Protein AF-A0A8J2ZIF7-F1 (afdb_monomer)

Nearest PDB structures (foldseek):
  3qku-assembly1_A  TM=3.541E-01  e=4.277E+00  Pyrococcus furiosus

Mean predicted aligned error: 16.97 Å

Radius of gyration: 56.81 Å; Cα contacts (8 Å, |Δi|>4): 87; chains: 1; bounding box: 118×36×165 Å

pLDDT: mean 80.17, std 16.25, range [35.47, 97.12]

Solvent-accessible surface area (backbone atoms only — not comparable to full-atom values): 11667 Å² total; per-residue (Å²): 126,70,70,64,55,56,57,50,55,55,50,51,52,50,52,51,55,50,50,59,62,68,67,51,81,71,75,77,68,66,70,52,53,59,53,51,51,53,51,50,53,52,48,52,53,49,53,50,51,54,47,53,54,49,52,51,51,51,51,52,52,52,51,51,52,49,53,50,53,50,50,56,49,52,53,51,52,49,54,49,52,51,53,52,49,53,49,52,52,52,50,51,51,22,51,52,14,38,52,51,51,51,52,35,41,75,68,40,34,35,44,82,46,48,93,44,99,90,44,75,65,41,75,25,30,19,52,88,77,43,79,76,38,75,53,56,65,72,57,45,64,54,24,56,73,19,39,73,60,48,53,51,52,51,51,51,50,51,52,52,49,48,67,68,44,49,64,56,52,50,51,51,50,50,53,51,50,52,54,50,51,54,32,52,76,70,75,45,82,88,85,74,55,73,67,55,53,54,52,51,52,60,57,68,74,52,74,88,126

Foldseek 3Di:
DVVVVVVVVVVVVVVVVVVVVVPPPDPPPPVVVVVVVVVVVVVVVVVVVVVVVVVVVVVVVVVVVVVVVVVVVVVVVVVVVVVVVVVVVLVVLQVQLLVLLVVCVVQVQWDFAAPDPPGHTAIFGQHPNRDTDHDDPVNCVSNVSHRVVNNVVVVVVVVVVCVVCVVVLVVLQVVLVVVQVVCVVVVHDDDDDSVRVVVVVVVVVDDDD

Organism: NCBI:txid1775170

Structure (mmCIF, N/CA/C/O backbone):
data_AF-A0A8J2ZIF7-F1
#
_entry.id   AF-A0A8J2ZIF7-F1
#
loop_
_atom_site.group_PDB
_atom_site.id
_atom_site.type_symbol
_atom_site.label_atom_id
_atom_site.label_alt_id
_atom_site.label_comp_id
_atom_site.label_asym_id
_atom_site.label_entity_id
_atom_site.label_seq_id
_atom_site.pdbx_PDB_ins_code
_atom_site.Cartn_x
_atom_site.Cartn_y
_atom_site.Cartn_z
_atom_site.occupancy
_atom_site.B_iso_or_equiv
_atom_site.auth_seq_id
_atom_site.auth_comp_id
_atom_site.auth_asym_id
_atom_site.auth_atom_id
_atom_site.pdbx_PDB_model_num
ATOM 1 N N . MET A 1 1 ? -72.604 3.798 116.114 1.00 51.78 1 MET A N 1
ATOM 2 C CA . MET A 1 1 ? -71.147 3.511 116.145 1.00 51.78 1 MET A CA 1
ATOM 3 C C . MET A 1 1 ? -70.778 2.104 115.658 1.00 51.78 1 MET A C 1
ATOM 5 O O . MET A 1 1 ? -69.654 1.933 115.212 1.00 51.78 1 MET A O 1
ATOM 9 N N . VAL A 1 2 ? -71.689 1.119 115.682 1.00 55.06 2 VAL A N 1
ATOM 10 C CA . VAL A 1 2 ? -71.404 -0.280 115.289 1.00 55.06 2 VAL A CA 1
ATOM 11 C C . VAL A 1 2 ? -71.374 -0.499 113.760 1.00 55.06 2 VAL A C 1
ATOM 13 O O . VAL A 1 2 ? -70.569 -1.281 113.264 1.00 55.06 2 VAL A O 1
ATOM 16 N N . GLU A 1 3 ? -72.157 0.249 112.975 1.00 52.41 3 GLU A N 1
ATOM 17 C CA . GLU A 1 3 ? -72.228 0.062 111.510 1.00 52.41 3 GLU A CA 1
ATOM 18 C C . GLU A 1 3 ? -70.976 0.535 110.744 1.00 52.41 3 GLU A C 1
ATOM 20 O O . GLU A 1 3 ? -70.627 -0.039 109.711 1.00 52.41 3 GLU A O 1
ATOM 25 N N . MET A 1 4 ? -70.236 1.525 111.264 1.00 53.53 4 MET A N 1
ATOM 26 C CA . MET A 1 4 ? -68.997 1.990 110.619 1.00 53.53 4 MET A CA 1
ATOM 27 C C . MET A 1 4 ? -67.849 0.977 110.727 1.00 53.53 4 MET A C 1
ATOM 29 O O . MET A 1 4 ? -67.003 0.927 109.834 1.00 53.53 4 MET A O 1
ATOM 33 N N . GLN A 1 5 ? -67.819 0.141 111.772 1.00 53.62 5 GLN A N 1
ATOM 34 C CA . GLN A 1 5 ? -66.792 -0.897 111.920 1.00 53.62 5 GLN A CA 1
ATOM 35 C C . GLN A 1 5 ? -67.017 -2.064 110.946 1.00 53.62 5 GLN A C 1
ATOM 37 O O . GLN A 1 5 ? -66.055 -2.553 110.355 1.00 53.62 5 GLN A O 1
ATOM 42 N N . GLY A 1 6 ? -68.273 -2.445 110.684 1.00 59.69 6 GLY A N 1
ATOM 43 C CA . GLY A 1 6 ? -68.601 -3.489 109.704 1.00 59.69 6 GLY A CA 1
ATOM 44 C C . GLY A 1 6 ? -68.187 -3.121 108.274 1.00 59.69 6 GLY A C 1
ATOM 45 O O . GLY A 1 6 ? -67.582 -3.929 107.567 1.00 59.69 6 GLY A O 1
ATOM 46 N N . ALA A 1 7 ? -68.421 -1.869 107.866 1.00 59.28 7 ALA A N 1
ATOM 47 C CA . ALA A 1 7 ? -68.039 -1.379 106.540 1.00 59.28 7 ALA A CA 1
ATOM 48 C C . ALA A 1 7 ? -66.511 -1.296 106.342 1.00 59.28 7 ALA A C 1
ATOM 50 O O . ALA A 1 7 ? -66.014 -1.517 105.233 1.00 59.28 7 ALA A O 1
ATOM 51 N N . LEU A 1 8 ? -65.754 -1.009 107.408 1.00 58.44 8 LEU A N 1
ATOM 52 C CA . LEU A 1 8 ? -64.292 -0.938 107.360 1.00 58.44 8 LEU A CA 1
ATOM 53 C C . LEU A 1 8 ? -63.658 -2.331 107.205 1.00 58.44 8 LEU A C 1
ATOM 55 O O . LEU A 1 8 ? -62.772 -2.511 106.370 1.00 58.44 8 LEU A O 1
ATOM 59 N N . VAL A 1 9 ? -64.166 -3.328 107.937 1.00 64.62 9 VAL A N 1
ATOM 60 C CA . VAL A 1 9 ? -63.694 -4.726 107.872 1.00 64.62 9 VAL A CA 1
ATOM 61 C C . VAL A 1 9 ? -63.991 -5.350 106.505 1.00 64.62 9 VAL A C 1
ATOM 63 O O . VAL A 1 9 ? -63.160 -6.065 105.936 1.00 64.62 9 VAL A O 1
ATOM 66 N N . GLN A 1 10 ? -65.143 -5.024 105.916 1.00 65.12 10 GLN A N 1
ATOM 67 C CA . GLN A 1 10 ? -65.515 -5.511 104.588 1.00 65.12 10 GLN A CA 1
ATOM 68 C C . GLN A 1 10 ? -64.671 -4.867 103.475 1.00 65.12 10 GLN A C 1
ATOM 70 O O . GLN A 1 10 ? -64.306 -5.538 102.506 1.00 65.12 10 GLN A O 1
ATOM 75 N N . LYS A 1 11 ? -64.305 -3.584 103.622 1.00 62.78 11 LYS A N 1
ATOM 76 C CA . LYS A 1 11 ? -63.357 -2.916 102.716 1.00 62.78 11 LYS A CA 1
ATOM 77 C C . LYS A 1 11 ? -61.946 -3.489 102.849 1.00 62.78 11 LYS A C 1
ATOM 79 O O . LYS A 1 11 ? -61.342 -3.790 101.825 1.00 62.78 11 LYS A O 1
ATOM 84 N N . GLN A 1 12 ? -61.451 -3.720 104.066 1.00 64.94 12 GLN A N 1
ATOM 85 C CA . GLN A 1 12 ? -60.137 -4.343 104.281 1.00 64.94 12 GLN A CA 1
ATOM 86 C C . GLN A 1 12 ? -60.067 -5.765 103.707 1.00 64.94 12 GLN A C 1
ATOM 88 O O . GLN A 1 12 ? -59.079 -6.119 103.071 1.00 64.94 12 GLN A O 1
ATOM 93 N N . SER A 1 13 ? -61.143 -6.546 103.829 1.00 64.88 13 SER A N 1
ATOM 94 C CA . SER A 1 13 ? -61.209 -7.899 103.258 1.00 64.88 13 SER A CA 1
ATOM 95 C C . SER A 1 13 ? -61.199 -7.895 101.725 1.00 64.88 13 SER A C 1
ATOM 97 O O . SER A 1 13 ? -60.555 -8.741 101.108 1.00 64.88 13 SER A O 1
ATOM 99 N N . LYS A 1 14 ? -61.854 -6.914 101.085 1.00 65.88 14 LYS A N 1
ATOM 100 C CA . LYS A 1 14 ? -61.804 -6.743 99.622 1.00 65.88 14 LYS A CA 1
ATOM 101 C C . LYS A 1 14 ? -60.428 -6.294 99.137 1.00 65.88 14 LYS A C 1
ATOM 103 O O . LYS A 1 14 ? -59.968 -6.788 98.113 1.00 65.88 14 LYS A O 1
ATOM 108 N N . VAL A 1 15 ? -59.766 -5.411 99.883 1.00 62.28 15 VAL A N 1
ATOM 109 C CA . VAL A 1 15 ? -58.403 -4.957 99.571 1.00 62.28 15 VAL A CA 1
ATOM 110 C C . VAL A 1 15 ? -57.407 -6.113 99.695 1.00 62.28 15 VAL A C 1
ATOM 112 O O . VAL A 1 15 ? -56.600 -6.305 98.795 1.00 62.28 15 VAL A O 1
ATOM 115 N N . LEU A 1 16 ? -57.513 -6.950 100.731 1.00 63.19 16 LEU A N 1
ATOM 116 C CA . LEU A 1 16 ? -56.657 -8.134 100.889 1.00 63.19 16 LEU A CA 1
ATOM 117 C C . LEU A 1 16 ? -56.919 -9.204 99.815 1.00 63.19 16 LEU A C 1
ATOM 119 O O . LEU A 1 16 ? -55.974 -9.805 99.308 1.00 63.19 16 LEU A O 1
ATOM 123 N N . ALA A 1 17 ? -58.177 -9.407 99.412 1.00 61.44 17 ALA A N 1
ATOM 124 C CA . ALA A 1 17 ? -58.520 -10.329 98.327 1.00 61.44 17 ALA A CA 1
ATOM 125 C C . ALA A 1 17 ? -58.021 -9.839 96.953 1.00 61.44 17 ALA A C 1
ATOM 127 O O . ALA A 1 17 ? -57.575 -10.648 96.140 1.00 61.44 17 ALA A O 1
ATOM 128 N N . GLN A 1 18 ? -58.051 -8.525 96.706 1.00 56.69 18 GLN A N 1
ATOM 129 C CA . GLN A 1 18 ? -57.478 -7.921 95.500 1.00 56.69 18 GLN A CA 1
ATOM 130 C C . GLN A 1 18 ? -55.944 -7.961 95.519 1.00 56.69 18 GLN A C 1
ATOM 132 O O . GLN A 1 18 ? -55.336 -8.267 94.496 1.00 56.69 18 GLN A O 1
ATOM 137 N N . GLN A 1 19 ? -55.315 -7.757 96.679 1.00 51.66 19 GLN A N 1
ATOM 138 C CA . GLN A 1 19 ? -53.862 -7.842 96.836 1.00 51.66 19 GLN A CA 1
ATOM 139 C C . GLN A 1 19 ? -53.341 -9.270 96.593 1.00 51.66 19 GLN A C 1
ATOM 141 O O . GLN A 1 19 ? -52.383 -9.460 95.850 1.00 51.66 19 GLN A O 1
ATOM 146 N N . ALA A 1 20 ? -54.044 -10.294 97.090 1.00 58.75 20 ALA A N 1
ATOM 147 C CA . ALA A 1 20 ? -53.714 -11.699 96.828 1.00 58.75 20 ALA A CA 1
ATOM 148 C C . ALA A 1 20 ? -53.905 -12.121 95.352 1.00 58.75 20 ALA A C 1
ATOM 150 O O . ALA A 1 20 ? -53.340 -13.121 94.906 1.00 58.75 20 ALA A O 1
ATOM 151 N N . GLN A 1 21 ? -54.696 -11.371 94.577 1.00 57.16 21 GLN A N 1
ATOM 152 C CA . GLN A 1 21 ? -54.856 -11.569 93.133 1.00 57.16 21 GLN A CA 1
ATOM 153 C C . GLN A 1 21 ? -53.715 -10.932 92.325 1.00 57.16 21 GLN A C 1
ATOM 155 O O . GLN A 1 21 ? -53.360 -11.460 91.271 1.00 57.16 21 GLN A O 1
ATOM 160 N N . ILE A 1 22 ? -53.136 -9.841 92.836 1.00 53.94 22 ILE A N 1
ATOM 161 C CA . ILE A 1 22 ? -51.981 -9.141 92.255 1.00 53.94 22 ILE A CA 1
ATOM 162 C C . ILE A 1 22 ? -50.681 -9.907 92.548 1.00 53.94 22 ILE A C 1
ATOM 164 O O . ILE A 1 22 ? -49.840 -10.034 91.661 1.00 53.94 22 ILE A O 1
ATOM 168 N N . ASP A 1 23 ? -50.561 -10.511 93.733 1.00 47.06 23 ASP A N 1
ATOM 169 C CA . ASP A 1 23 ? -49.391 -11.304 94.143 1.00 47.06 23 ASP A CA 1
ATOM 170 C C . ASP A 1 23 ? -49.408 -12.757 93.632 1.00 47.06 23 ASP A C 1
ATOM 172 O O . ASP A 1 23 ? -48.576 -13.581 94.028 1.00 47.06 23 ASP A O 1
ATOM 176 N N . ARG A 1 24 ? -50.314 -13.105 92.703 1.00 50.28 24 ARG A N 1
ATOM 177 C CA . ARG A 1 24 ? -50.192 -14.376 91.979 1.00 50.28 24 ARG A CA 1
ATOM 178 C C . ARG A 1 24 ? -48.859 -14.375 91.226 1.00 50.28 24 ARG A C 1
ATOM 180 O O . ARG A 1 24 ? -48.635 -13.486 90.403 1.00 50.28 24 ARG A O 1
ATOM 187 N N . PRO A 1 25 ? -47.986 -15.376 91.435 1.00 46.69 25 PRO A N 1
ATOM 188 C CA . PRO A 1 25 ? -46.710 -15.428 90.749 1.00 46.69 25 PRO A CA 1
ATOM 189 C C . PRO A 1 25 ? -46.974 -15.617 89.255 1.00 46.69 25 PRO A C 1
ATOM 191 O O . PRO A 1 25 ? -47.302 -16.707 88.785 1.00 46.69 25 PRO A O 1
ATOM 194 N N . VAL A 1 26 ? -46.841 -14.534 88.490 1.00 52.28 26 VAL A N 1
ATOM 195 C CA . VAL A 1 26 ? -46.697 -14.604 87.039 1.00 52.28 26 VAL A CA 1
ATOM 196 C C . VAL A 1 26 ? -45.497 -15.511 86.793 1.00 52.28 26 VAL A C 1
ATOM 198 O O . VAL A 1 26 ? -44.389 -15.194 87.230 1.00 52.28 26 VAL A O 1
ATOM 201 N N . LYS A 1 27 ? -45.713 -16.654 86.130 1.00 52.75 27 LYS A N 1
ATOM 202 C CA . LYS A 1 27 ? -44.657 -17.570 85.679 1.00 52.75 27 LYS A CA 1
ATOM 203 C C . LYS A 1 27 ? -43.694 -16.813 84.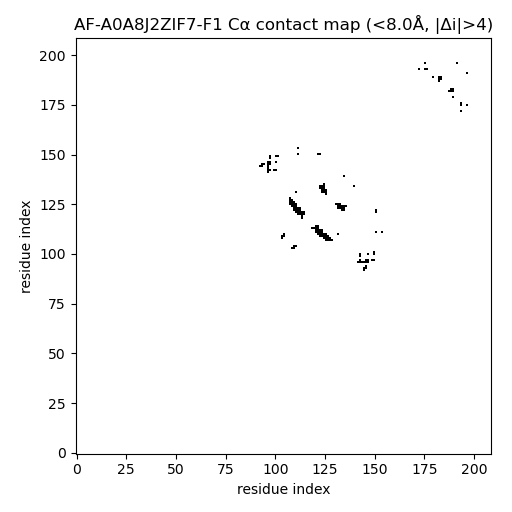748 1.00 52.75 27 LYS A C 1
ATOM 205 O O . LYS A 1 27 ? -43.814 -16.867 83.529 1.00 52.75 27 LYS A O 1
ATOM 210 N N . LYS A 1 28 ? -42.729 -16.090 85.321 1.00 48.56 28 LYS A N 1
ATOM 211 C CA . LYS A 1 28 ? -41.730 -15.263 84.620 1.00 48.56 28 LYS A CA 1
ATOM 212 C C . LYS A 1 28 ? -40.661 -16.082 83.870 1.00 48.56 28 LYS A C 1
ATOM 214 O O . LYS A 1 28 ? -39.776 -15.492 83.262 1.00 48.56 28 LYS A O 1
ATOM 219 N N . GLY A 1 29 ? -40.741 -17.417 83.878 1.00 49.91 29 GLY A N 1
ATOM 220 C CA . GLY A 1 29 ? -39.728 -18.304 83.288 1.00 49.91 29 GLY A CA 1
ATOM 221 C C . GLY A 1 29 ? -39.974 -18.747 81.838 1.00 49.91 29 GLY A C 1
ATOM 222 O O . GLY A 1 29 ? -39.022 -18.846 81.075 1.00 49.91 29 GLY A O 1
ATOM 223 N N . GLU A 1 30 ? -41.222 -18.992 81.419 1.00 47.91 30 GLU A N 1
ATOM 224 C CA . GLU A 1 30 ? -41.501 -19.651 80.121 1.00 47.91 30 GLU A CA 1
ATOM 225 C C . GLU A 1 30 ? -41.797 -18.683 78.964 1.00 47.91 30 GLU A C 1
ATOM 227 O O . GLU A 1 30 ? -41.565 -19.008 77.801 1.00 47.91 30 GLU A O 1
ATOM 232 N N . VAL A 1 31 ? -42.286 -17.476 79.262 1.00 51.38 31 VAL A N 1
ATOM 233 C CA . VAL A 1 31 ? -42.632 -16.475 78.231 1.00 51.38 31 VAL A CA 1
ATOM 234 C C . VAL A 1 31 ? -41.383 -15.761 77.698 1.00 51.38 31 VAL A C 1
ATOM 236 O O . VAL A 1 31 ? -41.357 -15.308 76.557 1.00 51.38 31 VAL A O 1
ATOM 239 N N . ASN A 1 32 ? -40.310 -15.713 78.490 1.00 58.81 32 ASN A N 1
ATOM 240 C CA . ASN A 1 32 ? -39.081 -15.011 78.128 1.00 58.81 32 ASN A CA 1
ATOM 241 C C . ASN A 1 32 ? -38.153 -15.867 77.244 1.00 58.81 32 ASN A C 1
ATOM 243 O O . ASN A 1 32 ? -37.525 -15.360 76.322 1.00 58.81 32 ASN A O 1
ATOM 247 N N . THR A 1 33 ? -38.112 -17.186 77.450 1.00 66.38 33 THR A N 1
ATOM 248 C CA . THR A 1 33 ? -37.235 -18.091 76.688 1.00 66.38 33 THR A CA 1
ATOM 249 C C . THR A 1 33 ? -37.674 -18.256 75.234 1.00 66.38 33 THR A C 1
ATOM 251 O O . THR A 1 33 ? -36.838 -18.148 74.344 1.00 66.38 33 THR A O 1
ATOM 254 N N . LYS A 1 34 ? -38.974 -18.424 74.951 1.00 73.62 34 LYS A N 1
ATOM 255 C CA . LYS A 1 34 ? -39.479 -18.511 73.563 1.00 73.62 34 LYS A CA 1
ATOM 256 C C . LYS A 1 34 ? -39.266 -17.218 72.768 1.00 73.62 34 LYS A C 1
ATOM 258 O O . LYS A 1 34 ? -38.903 -17.277 71.597 1.00 73.62 34 LYS A O 1
ATOM 263 N N . ALA A 1 35 ? -39.452 -16.059 73.402 1.00 73.94 35 ALA A N 1
ATOM 264 C CA . ALA A 1 35 ? -39.194 -14.764 72.777 1.00 73.94 35 ALA A CA 1
ATOM 265 C C . ALA A 1 35 ? -37.694 -14.550 72.502 1.00 73.94 35 ALA A C 1
ATOM 267 O O . ALA A 1 35 ? -37.328 -14.109 71.415 1.00 73.94 35 ALA A O 1
ATOM 268 N N . LEU A 1 36 ? -36.820 -14.925 73.443 1.00 77.44 36 LEU A N 1
ATOM 269 C CA . LEU A 1 36 ? -35.366 -14.867 73.261 1.00 77.44 36 LEU A CA 1
ATOM 270 C C . LEU A 1 36 ? -34.876 -15.806 72.149 1.00 77.44 36 LEU A C 1
ATOM 272 O O . LEU A 1 36 ? -34.017 -15.408 71.365 1.00 77.44 36 LEU A O 1
ATOM 276 N N . VAL A 1 37 ? -35.450 -17.009 72.034 1.00 81.50 37 VAL A N 1
ATOM 277 C CA . VAL A 1 37 ? -35.153 -17.950 70.938 1.00 81.50 37 VAL A CA 1
ATOM 278 C C . VAL A 1 37 ? -35.573 -17.365 69.587 1.00 81.50 37 VAL A C 1
ATOM 280 O O . VAL A 1 37 ? -34.753 -17.314 68.675 1.00 81.50 37 VAL A O 1
ATOM 283 N N . ALA A 1 38 ? -36.785 -16.814 69.470 1.00 80.69 38 ALA A N 1
ATOM 284 C CA . ALA A 1 38 ? -37.240 -16.177 68.232 1.00 80.69 38 ALA A CA 1
ATOM 285 C C . ALA A 1 38 ? -36.382 -14.958 67.832 1.00 80.69 38 ALA A C 1
ATOM 287 O O . ALA A 1 38 ? -36.099 -14.745 66.651 1.00 80.69 38 ALA A O 1
ATOM 288 N N . ILE A 1 39 ? -35.928 -14.157 68.804 1.00 83.50 39 ILE A N 1
ATOM 289 C CA . ILE A 1 39 ? -35.006 -13.036 68.562 1.00 83.50 39 ILE A CA 1
ATOM 290 C C . ILE A 1 39 ? -33.637 -13.549 68.094 1.00 83.50 39 ILE A C 1
ATOM 292 O O . ILE A 1 39 ? -33.065 -12.985 67.160 1.00 83.50 39 ILE A O 1
ATOM 296 N N . ALA A 1 40 ? -33.119 -14.620 68.701 1.00 85.38 40 ALA A N 1
ATOM 297 C CA . ALA A 1 40 ? -31.853 -15.231 68.305 1.00 85.38 40 ALA A CA 1
ATOM 298 C C . ALA A 1 40 ? -31.911 -15.804 66.878 1.00 85.38 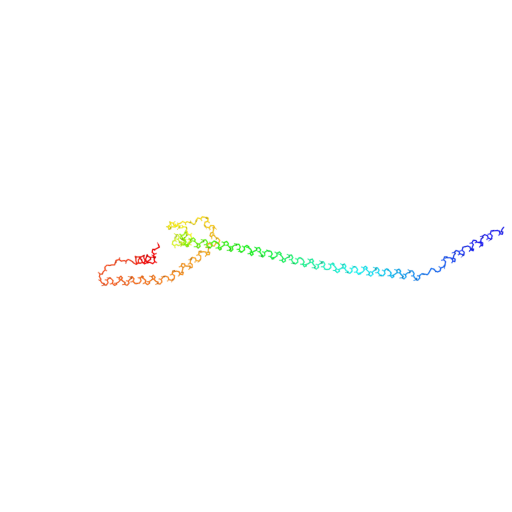40 ALA A C 1
ATOM 300 O O . ALA A 1 40 ? -31.000 -15.557 66.090 1.00 85.38 40 ALA A O 1
ATOM 301 N N . GLU A 1 41 ? -33.003 -16.476 66.507 1.00 88.12 41 GLU A N 1
ATOM 302 C CA . GLU A 1 41 ? -33.233 -16.988 65.149 1.00 88.12 41 GLU A CA 1
ATOM 303 C C . GLU A 1 41 ? -33.320 -15.860 64.114 1.00 88.12 41 GLU A C 1
ATOM 305 O O . GLU A 1 41 ? -32.679 -15.915 63.063 1.00 88.12 41 GLU A O 1
ATOM 310 N N . LYS A 1 42 ? -34.063 -14.786 64.416 1.00 89.88 42 LYS A N 1
ATOM 311 C CA . LYS A 1 42 ? -34.141 -13.608 63.538 1.00 89.88 42 LYS A CA 1
ATOM 312 C C . LYS A 1 42 ? -32.790 -12.914 63.395 1.00 89.88 42 LYS A C 1
ATOM 314 O O . LYS A 1 42 ? -32.446 -12.490 62.293 1.00 89.88 42 LYS A O 1
ATOM 319 N N . LYS A 1 43 ? -32.013 -12.828 64.478 1.00 90.88 43 LYS A N 1
ATOM 320 C CA . LYS A 1 43 ? -30.656 -12.273 64.463 1.00 90.88 43 LYS A CA 1
ATOM 321 C C . LYS A 1 43 ? -29.717 -13.125 63.608 1.00 90.88 43 LYS A C 1
ATOM 323 O O . LYS A 1 43 ? -29.035 -12.571 62.755 1.00 90.88 43 LYS A O 1
ATOM 328 N N . ALA A 1 44 ? -29.759 -14.449 63.749 1.00 90.38 44 ALA A N 1
ATOM 329 C CA . ALA A 1 44 ? -28.989 -15.369 62.913 1.00 90.38 44 ALA A CA 1
ATOM 330 C C . ALA A 1 44 ? -29.360 -15.245 61.423 1.00 90.38 44 ALA A C 1
ATOM 332 O O . ALA A 1 44 ? -28.477 -15.175 60.568 1.00 90.38 44 ALA A O 1
ATOM 333 N N . GLY A 1 45 ? -30.656 -15.133 61.105 1.00 93.12 45 GLY A N 1
ATOM 334 C CA . GLY A 1 45 ? -31.124 -14.883 59.739 1.00 93.12 45 GLY A CA 1
ATOM 335 C C . GLY A 1 45 ? -30.639 -13.542 59.177 1.00 93.12 45 GLY A C 1
ATOM 336 O O . GLY A 1 45 ? -30.193 -13.476 58.032 1.00 93.12 45 GLY A O 1
ATOM 337 N N . PHE A 1 46 ? -30.665 -12.478 59.985 1.00 93.19 46 PHE A N 1
ATOM 338 C CA . PHE A 1 46 ? -30.164 -11.162 59.586 1.00 93.19 46 PHE A CA 1
ATOM 339 C C . PHE A 1 46 ? -28.644 -11.154 59.383 1.00 93.19 46 PHE A C 1
ATOM 341 O O . PHE A 1 46 ? -28.156 -10.573 58.415 1.00 93.19 46 PHE A O 1
ATOM 348 N N . ASP A 1 47 ? -27.893 -11.823 60.257 1.00 93.50 47 ASP A N 1
ATOM 349 C CA . ASP A 1 47 ? -26.441 -11.937 60.138 1.00 93.50 47 ASP A CA 1
ATOM 350 C C . ASP A 1 47 ? -26.045 -12.764 58.902 1.00 93.50 47 ASP A C 1
ATOM 352 O O . ASP A 1 47 ? -25.137 -12.361 58.174 1.00 93.50 47 ASP A O 1
ATOM 356 N N . SER A 1 48 ? -26.787 -13.831 58.580 1.00 94.94 48 SER A N 1
ATOM 357 C CA . SER A 1 48 ? -26.624 -14.594 57.333 1.00 94.94 48 SER A CA 1
ATOM 358 C C . SER A 1 48 ? -26.879 -13.732 56.086 1.00 94.94 48 SER A C 1
ATOM 360 O O . SER A 1 48 ? -26.040 -13.675 55.186 1.00 94.94 48 SER A O 1
ATOM 362 N N . LEU A 1 49 ? -27.986 -12.978 56.055 1.00 94.62 49 LEU A N 1
ATOM 363 C CA . LEU A 1 49 ? -28.282 -12.026 54.976 1.00 94.62 49 LEU A CA 1
ATOM 364 C C . LEU A 1 49 ? -27.196 -10.953 54.845 1.00 94.62 49 LEU A C 1
ATOM 366 O O . LEU A 1 49 ? -26.768 -10.626 53.739 1.00 94.62 49 LEU A O 1
ATOM 370 N N . ARG A 1 50 ? -26.713 -10.421 55.970 1.00 95.38 50 ARG A N 1
ATOM 371 C CA . ARG A 1 50 ? -25.646 -9.418 56.000 1.00 95.38 50 ARG A CA 1
ATOM 372 C C . ARG A 1 50 ? -24.329 -9.967 55.446 1.00 95.38 50 ARG A C 1
ATOM 374 O O . ARG A 1 50 ? -23.602 -9.208 54.807 1.00 95.38 50 ARG A O 1
ATOM 381 N N . MET A 1 51 ? -24.001 -11.234 55.700 1.00 94.88 51 MET A N 1
ATOM 382 C CA . MET A 1 51 ? -22.821 -11.884 55.118 1.00 94.88 51 MET A CA 1
ATOM 383 C C . MET A 1 51 ? -22.972 -12.044 53.607 1.00 94.88 51 MET A C 1
ATOM 385 O O . MET A 1 51 ? -22.122 -11.564 52.863 1.00 94.88 51 MET A O 1
ATOM 389 N N . ARG A 1 52 ? -24.117 -12.554 53.150 1.00 95.81 52 ARG A N 1
ATOM 390 C CA . ARG A 1 52 ? -24.405 -12.735 51.722 1.00 95.81 52 ARG A CA 1
ATOM 391 C C . ARG A 1 52 ? -24.393 -11.421 50.932 1.00 95.81 52 ARG A C 1
ATOM 393 O O . ARG A 1 52 ? -23.892 -11.366 49.816 1.00 95.81 52 ARG A O 1
ATOM 400 N N . VAL A 1 53 ? -24.879 -10.325 51.523 1.00 96.44 53 VAL A N 1
ATOM 401 C CA . VAL A 1 53 ? -24.778 -8.982 50.920 1.00 96.44 53 VAL A CA 1
ATOM 402 C C . VAL A 1 53 ? -23.323 -8.512 50.818 1.00 96.44 53 VAL A C 1
ATOM 404 O O . VAL A 1 53 ? -22.980 -7.812 49.867 1.00 96.44 53 VAL A O 1
ATOM 407 N N . ARG A 1 54 ? -22.456 -8.859 51.778 1.00 95.75 54 ARG A N 1
ATOM 408 C CA . ARG A 1 54 ? -21.024 -8.528 51.694 1.00 95.75 54 ARG A CA 1
ATOM 409 C C . ARG A 1 54 ? -20.322 -9.334 50.606 1.00 95.75 54 ARG A C 1
ATOM 411 O O . ARG A 1 54 ? -19.570 -8.734 49.847 1.00 95.75 54 ARG A O 1
ATOM 418 N N . GLU A 1 55 ? -20.607 -10.627 50.509 1.00 97.06 55 GLU A N 1
ATOM 419 C CA . GLU A 1 55 ? -20.076 -11.511 49.462 1.00 97.06 55 GLU A CA 1
ATOM 420 C C . GLU A 1 55 ? -20.482 -11.011 48.073 1.00 97.06 55 GLU A C 1
ATOM 422 O O . GLU A 1 55 ? -19.617 -10.703 47.261 1.00 97.06 55 GLU A O 1
ATOM 427 N N . MET A 1 56 ? -21.776 -10.753 47.848 1.00 96.06 56 MET A N 1
ATOM 428 C CA . MET A 1 56 ? -22.254 -10.156 46.594 1.00 96.06 56 MET A CA 1
ATOM 429 C C . MET A 1 56 ? -21.580 -8.816 46.278 1.00 96.06 56 MET A C 1
ATOM 431 O O . MET A 1 56 ? -21.281 -8.531 45.125 1.00 96.06 56 MET A O 1
ATOM 435 N N . LYS A 1 57 ? -21.339 -7.958 47.279 1.00 96.00 57 LYS A N 1
ATOM 436 C CA . LYS A 1 57 ? -20.621 -6.693 47.048 1.00 96.00 57 LYS A CA 1
ATOM 437 C C . LYS A 1 57 ? -19.181 -6.932 46.600 1.00 96.00 57 LYS A C 1
ATOM 439 O O . LYS A 1 57 ? -18.703 -6.193 45.747 1.00 96.00 57 LYS A O 1
ATOM 444 N N . GLN A 1 58 ? -18.503 -7.929 47.162 1.00 96.06 58 GLN A N 1
ATOM 445 C CA . GLN A 1 58 ? -17.153 -8.301 46.741 1.00 96.06 58 GLN A CA 1
ATOM 446 C C . GLN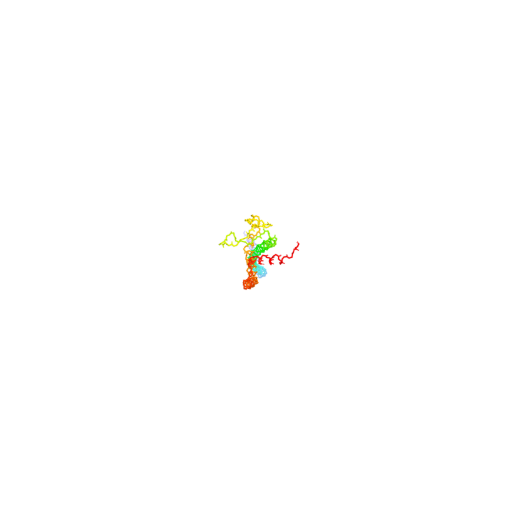 A 1 58 ? -17.155 -8.873 45.321 1.00 96.06 58 GLN A C 1
ATOM 448 O O . GLN A 1 58 ? -16.349 -8.439 44.503 1.00 96.06 58 GLN A O 1
ATOM 453 N N . GLU A 1 59 ? -18.104 -9.751 44.997 1.00 96.56 59 GLU A N 1
ATOM 454 C CA . GLU A 1 59 ? -18.282 -10.285 43.642 1.00 96.56 59 GLU A CA 1
ATOM 455 C C . GLU A 1 59 ? -18.546 -9.175 42.619 1.00 96.56 59 GLU A C 1
ATOM 457 O O . GLU A 1 59 ? -17.921 -9.146 41.564 1.00 96.56 59 GLU A O 1
ATOM 462 N N . VAL A 1 60 ? -19.412 -8.208 42.942 1.00 97.12 60 VAL A N 1
ATOM 463 C CA . VAL A 1 60 ? -19.691 -7.058 42.066 1.00 97.12 60 VAL A CA 1
ATOM 464 C C . VAL A 1 60 ? -18.440 -6.212 41.840 1.00 97.12 60 VAL A C 1
ATOM 466 O O . VAL A 1 60 ? -18.212 -5.759 40.718 1.00 97.12 60 VAL A O 1
ATOM 469 N N . VAL A 1 61 ? -17.622 -5.991 42.872 1.00 96.81 61 VAL A N 1
ATOM 470 C CA . VAL A 1 61 ? -16.359 -5.250 42.736 1.00 96.81 61 VAL A CA 1
ATOM 471 C C . VAL A 1 61 ? -15.387 -5.998 41.825 1.00 96.81 61 VAL A C 1
ATOM 473 O O . VAL A 1 61 ? -14.799 -5.381 40.937 1.00 96.81 61 VAL A O 1
ATOM 476 N N . GLU A 1 62 ? -15.257 -7.312 41.996 1.00 96.50 62 GLU A N 1
ATOM 477 C CA . GLU A 1 62 ? -14.355 -8.124 41.181 1.00 96.50 62 GLU A CA 1
ATOM 478 C C . GLU A 1 62 ? -14.817 -8.190 39.719 1.00 96.50 62 GLU A C 1
ATOM 480 O O . GLU A 1 62 ? -14.031 -7.925 38.811 1.00 96.50 62 GLU A O 1
ATOM 485 N N . LEU A 1 63 ? -16.111 -8.419 39.479 1.00 96.75 63 LEU A N 1
ATOM 486 C CA . LEU A 1 63 ? -16.699 -8.391 38.136 1.00 96.75 63 LEU A CA 1
ATOM 487 C C . LEU A 1 63 ? -16.568 -7.015 37.479 1.00 96.75 63 LEU A C 1
ATOM 489 O O . LEU A 1 63 ? -16.284 -6.927 36.288 1.00 96.75 63 LEU A O 1
ATOM 493 N N . SER A 1 64 ? -16.729 -5.929 38.240 1.00 95.94 64 SER A N 1
ATOM 494 C CA . SER A 1 64 ? -16.550 -4.569 37.713 1.00 95.94 64 SER A CA 1
ATOM 495 C C . SER A 1 64 ? -15.105 -4.325 37.291 1.00 95.94 64 SER A C 1
ATOM 497 O O . SER A 1 64 ? -14.851 -3.735 36.241 1.00 95.94 64 SER A O 1
ATOM 499 N N . ARG A 1 65 ? -14.147 -4.816 38.083 1.00 96.62 65 ARG A N 1
ATOM 500 C CA . ARG A 1 65 ? -12.726 -4.751 37.747 1.00 96.62 65 ARG A CA 1
ATOM 501 C C . ARG A 1 65 ? -12.416 -5.579 36.498 1.00 96.62 65 ARG A C 1
ATOM 503 O O . ARG A 1 65 ? -11.712 -5.085 35.620 1.00 96.62 65 ARG A O 1
ATOM 510 N N . GLN A 1 66 ? -12.948 -6.796 36.395 1.00 96.94 66 GLN A N 1
ATOM 511 C CA . GLN A 1 66 ? -12.785 -7.646 35.213 1.00 96.94 66 GLN A CA 1
ATOM 512 C C . GLN A 1 66 ? -13.366 -6.977 33.963 1.00 96.94 66 GLN A C 1
ATOM 514 O O . GLN A 1 66 ? -12.656 -6.824 32.969 1.00 96.94 66 GLN A O 1
ATOM 519 N N . ALA A 1 67 ? -14.593 -6.459 34.044 1.00 96.31 67 ALA A N 1
ATOM 520 C CA . ALA A 1 67 ? -15.235 -5.741 32.947 1.00 96.31 67 ALA A CA 1
ATOM 521 C C . ALA A 1 67 ? -14.417 -4.522 32.487 1.00 96.31 67 ALA A C 1
ATOM 523 O O . ALA A 1 67 ? -14.316 -4.258 31.289 1.00 96.31 67 ALA A O 1
ATOM 524 N N . GLU A 1 68 ? -13.793 -3.789 33.414 1.00 96.50 68 GLU A N 1
ATOM 525 C CA . GLU A 1 68 ? -12.917 -2.672 33.057 1.00 96.50 68 GLU A CA 1
ATOM 526 C C . GLU A 1 68 ? -11.640 -3.156 32.357 1.00 96.50 68 GLU A C 1
ATOM 528 O O . GLU A 1 68 ? -11.253 -2.615 31.320 1.00 96.50 68 GLU A O 1
ATOM 533 N N . THR A 1 69 ? -11.015 -4.233 32.845 1.00 96.62 69 THR A N 1
ATOM 534 C CA . THR A 1 69 ? -9.848 -4.812 32.164 1.00 96.62 69 THR A CA 1
ATOM 535 C C . THR A 1 69 ? -10.186 -5.298 30.754 1.00 96.62 69 THR A C 1
ATOM 537 O O . THR A 1 69 ? -9.464 -4.969 29.813 1.00 96.62 69 THR A O 1
ATOM 540 N N . GLU A 1 70 ? -11.315 -5.979 30.564 1.00 96.88 70 GLU A N 1
ATOM 541 C CA . GLU A 1 70 ? -11.776 -6.422 29.247 1.00 96.88 70 GLU A CA 1
ATOM 542 C C . GLU A 1 70 ? -12.062 -5.238 28.324 1.00 96.88 70 GLU A C 1
ATOM 544 O O . GLU A 1 70 ? -11.627 -5.236 27.173 1.00 96.88 70 GLU A O 1
ATOM 549 N N . ARG A 1 71 ? -12.703 -4.173 28.824 1.00 96.81 71 ARG A N 1
ATOM 550 C CA . ARG A 1 71 ? -12.908 -2.938 28.051 1.00 96.81 71 ARG A CA 1
ATOM 551 C C . ARG A 1 71 ? -11.593 -2.352 27.560 1.00 96.81 71 ARG A C 1
ATOM 553 O O . ARG A 1 71 ? -11.500 -2.001 26.385 1.00 96.81 71 ARG A O 1
ATOM 560 N N . THR A 1 72 ? -10.571 -2.283 28.415 1.00 96.44 72 THR A N 1
ATOM 561 C CA . THR A 1 72 ? -9.249 -1.783 28.002 1.00 96.44 72 THR A CA 1
ATOM 562 C C . THR A 1 72 ? -8.561 -2.685 26.975 1.00 96.44 72 THR A C 1
ATOM 564 O O . THR A 1 72 ? -7.833 -2.196 26.113 1.00 96.44 72 THR A O 1
ATOM 567 N N . GLN A 1 73 ? -8.783 -4.000 27.028 1.00 97.12 73 GLN A N 1
ATOM 568 C CA . GLN A 1 73 ? -8.261 -4.924 26.020 1.00 97.12 73 GLN A CA 1
ATOM 569 C C . GLN A 1 73 ? -8.998 -4.759 24.689 1.00 97.12 73 GLN A C 1
ATOM 571 O O . GLN A 1 73 ? -8.359 -4.664 23.644 1.00 97.12 73 GLN A O 1
ATOM 576 N N . VAL A 1 74 ? -10.327 -4.640 24.720 1.00 96.81 74 VAL A N 1
ATOM 577 C CA . VAL A 1 74 ? -11.152 -4.416 23.527 1.00 96.81 74 VAL A CA 1
ATOM 578 C C . VAL A 1 74 ? -10.785 -3.101 22.843 1.00 96.81 74 VAL A C 1
ATOM 580 O O . VAL A 1 74 ? -10.686 -3.066 21.617 1.00 96.81 74 VAL A O 1
ATOM 583 N N . THR A 1 75 ? -10.549 -2.018 23.588 1.00 96.25 75 THR A N 1
ATOM 584 C CA . THR A 1 75 ? -10.128 -0.742 22.986 1.00 96.25 75 THR A CA 1
ATOM 585 C C . THR A 1 75 ? -8.750 -0.840 22.338 1.00 96.25 75 THR A C 1
ATOM 587 O O . THR A 1 75 ? -8.584 -0.359 21.216 1.00 96.25 75 THR A O 1
ATOM 590 N N . LYS A 1 76 ? -7.789 -1.522 22.975 1.00 96.62 76 LYS A N 1
ATOM 591 C CA . LYS A 1 76 ? -6.466 -1.792 22.385 1.00 96.62 76 LYS A CA 1
ATOM 592 C C . LYS A 1 76 ? -6.566 -2.618 21.103 1.00 96.62 76 LYS A C 1
ATOM 594 O O . LYS A 1 76 ? -5.999 -2.227 20.088 1.00 96.62 76 LYS A O 1
ATOM 599 N N . LEU A 1 77 ? -7.325 -3.713 21.127 1.00 96.75 77 LEU A N 1
ATOM 600 C CA . LEU A 1 77 ? -7.522 -4.576 19.959 1.00 96.75 77 LEU A CA 1
ATOM 601 C C . LEU A 1 77 ? -8.215 -3.834 18.813 1.00 96.75 77 LEU A C 1
ATOM 603 O O . LEU A 1 77 ? -7.811 -3.973 17.664 1.00 96.75 77 LEU A O 1
ATOM 607 N N . ARG A 1 78 ? -9.214 -2.991 19.104 1.00 95.69 78 ARG A N 1
ATOM 608 C CA . ARG A 1 78 ? -9.853 -2.148 18.079 1.00 95.69 78 ARG A CA 1
ATOM 609 C C . ARG A 1 78 ? -8.863 -1.193 17.422 1.00 95.69 78 ARG A C 1
ATOM 611 O O . ARG A 1 78 ? -8.877 -1.076 16.202 1.00 95.69 78 ARG A O 1
ATOM 618 N N . ALA A 1 79 ? -8.012 -0.537 18.210 1.00 94.44 79 ALA A N 1
ATOM 619 C CA . ALA A 1 79 ? -6.983 0.348 17.673 1.00 94.44 79 ALA A CA 1
ATOM 620 C C . ALA A 1 79 ? -5.986 -0.418 16.788 1.00 94.44 79 ALA A C 1
ATOM 622 O O . ALA A 1 79 ? -5.633 0.058 15.711 1.00 94.44 79 ALA A O 1
ATOM 623 N N . GLN A 1 80 ? -5.589 -1.627 17.198 1.00 95.44 80 GLN A N 1
ATOM 624 C CA . GLN A 1 80 ? -4.711 -2.482 16.403 1.00 95.44 80 GLN A CA 1
ATOM 625 C C . GLN A 1 80 ? -5.359 -2.898 15.077 1.00 95.44 80 GLN A C 1
ATOM 627 O O . GLN A 1 80 ? -4.757 -2.707 14.027 1.00 95.44 80 GLN A O 1
ATOM 632 N N . VAL A 1 81 ? -6.600 -3.390 15.101 1.00 95.69 81 VAL A N 1
ATOM 633 C CA . VAL A 1 81 ? -7.326 -3.790 13.884 1.00 95.69 81 VAL A CA 1
ATOM 634 C C . VAL A 1 81 ? -7.511 -2.610 12.930 1.00 95.69 81 VAL A C 1
ATOM 636 O O . VAL A 1 81 ? -7.396 -2.777 11.721 1.00 95.69 81 VAL A O 1
ATOM 639 N N . GLN A 1 82 ? -7.762 -1.404 13.445 1.00 95.19 82 GLN A N 1
ATOM 640 C CA . GLN A 1 82 ? -7.835 -0.203 12.608 1.00 95.19 82 GLN A CA 1
ATOM 641 C C . GLN A 1 82 ? -6.488 0.136 11.962 1.00 95.19 82 GLN A C 1
ATOM 643 O O . GLN A 1 82 ? -6.451 0.468 10.779 1.00 95.19 82 GLN A O 1
ATOM 648 N N . ALA A 1 83 ? -5.388 0.030 12.712 1.00 93.56 83 ALA A N 1
ATOM 649 C CA . ALA A 1 83 ? -4.048 0.263 12.182 1.00 93.56 83 ALA A CA 1
ATOM 650 C C . ALA A 1 83 ? -3.664 -0.777 11.116 1.00 93.56 83 ALA A C 1
ATOM 652 O O . ALA A 1 83 ? -3.153 -0.417 10.056 1.00 93.56 83 ALA A O 1
ATOM 653 N N . GLU A 1 84 ? -3.960 -2.054 11.363 1.00 93.06 84 GLU A N 1
ATOM 654 C CA . GLU A 1 84 ? -3.745 -3.137 10.399 1.00 93.06 84 GLU A CA 1
ATOM 655 C C . GLU A 1 84 ? -4.624 -2.966 9.154 1.00 93.06 84 GLU A C 1
ATOM 657 O O . GLU A 1 84 ? -4.134 -3.108 8.036 1.00 93.06 84 GLU A O 1
ATOM 662 N N . GLY A 1 85 ? -5.893 -2.581 9.322 1.00 93.75 85 GLY A N 1
ATOM 663 C CA . GLY A 1 85 ? -6.797 -2.279 8.212 1.00 93.75 85 GLY A CA 1
ATOM 664 C C . GLY A 1 85 ? -6.267 -1.151 7.325 1.00 93.75 85 GLY A C 1
ATOM 665 O O . GLY A 1 85 ? -6.164 -1.317 6.112 1.00 93.75 85 GLY A O 1
ATOM 666 N N . ALA A 1 86 ? -5.824 -0.046 7.932 1.00 92.75 86 ALA A N 1
ATOM 667 C CA . ALA A 1 86 ? -5.217 1.068 7.204 1.00 92.75 86 ALA A CA 1
ATOM 668 C C . ALA A 1 86 ? -3.940 0.651 6.452 1.00 92.75 86 ALA A C 1
ATOM 670 O O . ALA A 1 86 ? -3.697 1.107 5.333 1.00 92.75 86 ALA A O 1
ATOM 671 N N . TRP A 1 87 ? -3.132 -0.237 7.041 1.00 94.06 87 TRP A N 1
ATOM 672 C CA . TRP A 1 87 ? -1.947 -0.777 6.378 1.00 94.06 87 TRP A CA 1
ATOM 673 C C . TRP A 1 87 ? -2.307 -1.639 5.163 1.00 94.06 87 TRP A C 1
ATOM 675 O O . TRP A 1 87 ? -1.693 -1.484 4.108 1.00 94.06 87 TRP A O 1
ATOM 685 N N . VAL A 1 88 ? -3.318 -2.507 5.276 1.00 94.19 88 VAL A N 1
ATOM 686 C CA . VAL A 1 88 ? -3.795 -3.346 4.162 1.00 94.19 88 VAL A CA 1
ATOM 687 C C . VAL A 1 88 ? -4.338 -2.485 3.023 1.00 94.19 88 VAL A C 1
ATOM 689 O O . VAL A 1 88 ? -4.010 -2.732 1.861 1.00 94.19 88 VAL A O 1
ATOM 692 N N . ASP A 1 89 ? -5.111 -1.447 3.338 1.00 93.88 89 ASP A N 1
ATOM 693 C CA . ASP A 1 89 ? -5.632 -0.517 2.335 1.00 93.88 89 ASP A CA 1
ATOM 694 C C . ASP A 1 89 ? -4.497 0.230 1.621 1.00 93.88 89 ASP A C 1
ATOM 696 O O . ASP A 1 89 ? -4.457 0.273 0.388 1.00 93.88 89 ASP A O 1
ATOM 700 N N . ALA A 1 90 ? -3.512 0.737 2.370 1.00 92.75 90 ALA A N 1
ATOM 701 C CA . ALA A 1 90 ? -2.330 1.377 1.797 1.00 92.75 90 ALA A CA 1
ATOM 702 C C . ALA A 1 90 ? -1.512 0.409 0.923 1.00 92.75 90 ALA A C 1
ATOM 704 O O . ALA A 1 90 ? -1.066 0.776 -0.167 1.00 92.75 90 ALA A O 1
ATOM 705 N N . ALA A 1 91 ? -1.344 -0.842 1.363 1.00 93.56 91 ALA A N 1
ATOM 706 C CA . ALA A 1 91 ? -0.653 -1.875 0.600 1.00 93.56 91 ALA A CA 1
ATOM 707 C C . ALA A 1 91 ? -1.387 -2.188 -0.710 1.00 93.56 91 ALA A C 1
ATOM 709 O O . ALA A 1 91 ? -0.753 -2.258 -1.762 1.00 93.56 91 ALA A O 1
ATOM 710 N N . LYS A 1 92 ? -2.719 -2.300 -0.676 1.00 96.44 92 LYS A N 1
ATOM 711 C CA . LYS A 1 92 ? -3.551 -2.524 -1.863 1.00 96.44 92 LYS A CA 1
ATOM 712 C C . LYS A 1 92 ? -3.414 -1.387 -2.873 1.00 96.44 92 LYS A C 1
ATOM 714 O O . LYS A 1 92 ? -3.196 -1.659 -4.053 1.00 96.44 92 LYS A O 1
ATOM 719 N N . VAL A 1 93 ? -3.489 -0.136 -2.415 1.00 96.06 93 VAL A N 1
ATOM 720 C CA . VAL A 1 93 ? -3.280 1.048 -3.265 1.00 96.06 93 VAL A CA 1
ATOM 721 C C . VAL A 1 93 ? -1.873 1.030 -3.873 1.00 96.06 93 VAL A C 1
ATOM 723 O O . VAL A 1 93 ? -1.717 1.226 -5.077 1.00 96.06 93 VAL A O 1
ATOM 726 N N . GLY A 1 94 ? -0.850 0.705 -3.077 1.00 95.31 94 GLY A N 1
ATOM 727 C CA . GLY A 1 94 ? 0.522 0.544 -3.562 1.00 95.31 94 GLY A CA 1
ATOM 728 C C . GLY A 1 94 ? 0.666 -0.554 -4.624 1.00 95.31 94 GLY A C 1
ATOM 729 O O . GLY A 1 94 ? 1.316 -0.340 -5.644 1.00 95.31 94 GLY A O 1
ATOM 730 N N . CYS A 1 95 ? 0.034 -1.716 -4.438 1.00 95.25 95 CYS A N 1
ATOM 731 C CA . CYS A 1 95 ? 0.040 -2.801 -5.424 1.00 95.25 95 CYS A CA 1
ATOM 732 C C . CYS A 1 95 ? -0.654 -2.405 -6.734 1.00 95.25 95 CYS A C 1
ATOM 734 O O . CYS A 1 95 ? -0.158 -2.734 -7.809 1.00 95.25 95 CYS A O 1
ATOM 736 N N . GLN A 1 96 ? -1.772 -1.680 -6.660 1.00 97.00 96 GLN A N 1
ATOM 737 C CA . GLN A 1 96 ? -2.474 -1.174 -7.842 1.00 97.00 96 GLN A CA 1
ATOM 738 C C . GLN A 1 96 ? -1.627 -0.151 -8.607 1.00 97.00 96 GLN A C 1
ATOM 740 O O . GLN A 1 96 ? -1.520 -0.240 -9.829 1.00 97.00 96 GLN A O 1
ATOM 745 N N . ALA A 1 97 ? -0.974 0.768 -7.893 1.00 97.12 97 ALA A N 1
ATOM 746 C CA . ALA A 1 97 ? -0.059 1.742 -8.479 1.00 97.12 97 ALA A CA 1
ATOM 747 C C . ALA A 1 97 ? 1.155 1.064 -9.144 1.00 97.12 97 ALA A C 1
ATOM 749 O O . ALA A 1 97 ? 1.522 1.425 -10.262 1.00 97.12 97 ALA A O 1
ATOM 750 N N . LEU A 1 98 ? 1.740 0.037 -8.507 1.00 96.12 98 LEU A N 1
ATOM 751 C CA . LEU A 1 98 ? 2.811 -0.775 -9.103 1.00 96.12 98 LEU A CA 1
ATOM 752 C C . LEU A 1 98 ? 2.354 -1.457 -10.394 1.00 96.12 98 LEU A C 1
ATOM 754 O O . LEU A 1 98 ? 3.038 -1.360 -11.410 1.00 96.12 98 LEU A O 1
ATOM 758 N N . ALA A 1 99 ? 1.201 -2.129 -10.362 1.00 96.00 99 ALA A N 1
ATOM 759 C CA . ALA A 1 99 ? 0.663 -2.832 -11.522 1.00 96.00 99 ALA A CA 1
ATOM 760 C C . ALA A 1 99 ? 0.398 -1.874 -12.692 1.00 96.00 99 ALA A C 1
ATOM 762 O O . ALA A 1 99 ? 0.774 -2.169 -13.825 1.00 96.00 99 ALA A O 1
ATOM 763 N N . LEU A 1 100 ? -0.182 -0.701 -12.414 1.00 95.94 100 LEU A N 1
ATOM 764 C CA . LEU A 1 100 ? -0.378 0.345 -13.415 1.00 95.94 100 LEU A CA 1
ATOM 765 C C . LEU A 1 100 ? 0.955 0.818 -14.004 1.00 95.94 100 LEU A C 1
ATOM 767 O O . LEU A 1 100 ? 1.081 0.931 -15.220 1.00 95.94 100 LEU A O 1
ATOM 771 N N . GLY A 1 101 ? 1.948 1.089 -13.155 1.00 95.00 101 GLY A N 1
ATOM 772 C CA . GLY A 1 101 ? 3.264 1.551 -13.585 1.00 95.00 101 GLY A CA 1
ATOM 773 C C . GLY A 1 101 ? 3.978 0.557 -14.495 1.00 95.00 101 GLY A C 1
ATOM 774 O O . GLY A 1 101 ? 4.464 0.940 -15.557 1.00 95.00 101 GLY A O 1
ATOM 775 N N . LEU A 1 102 ? 3.977 -0.724 -14.119 1.00 93.81 102 LEU A N 1
ATOM 776 C CA . LEU A 1 102 ? 4.543 -1.798 -14.935 1.00 93.81 102 LEU A CA 1
ATOM 777 C C . LEU A 1 102 ? 3.810 -1.934 -16.272 1.00 93.81 102 LEU A C 1
ATOM 779 O O . LEU A 1 102 ? 4.458 -2.004 -17.311 1.00 93.81 102 LEU A O 1
ATOM 783 N N . TRP A 1 103 ? 2.477 -1.887 -16.261 1.00 95.25 103 TRP A N 1
ATOM 784 C CA . TRP A 1 103 ? 1.670 -1.959 -17.480 1.00 95.25 103 TRP A CA 1
ATOM 785 C C . TRP A 1 103 ? 1.942 -0.789 -18.437 1.00 95.25 103 TRP A C 1
ATOM 787 O O . TRP A 1 103 ? 2.077 -0.980 -19.647 1.00 95.25 103 TRP A O 1
ATOM 797 N N . LEU A 1 104 ? 2.060 0.434 -17.908 1.00 93.69 104 LEU A N 1
ATOM 798 C CA . LEU A 1 104 ? 2.401 1.616 -18.705 1.00 93.69 104 LEU A CA 1
ATOM 799 C C . LEU A 1 104 ? 3.807 1.511 -19.303 1.00 93.69 104 LEU A C 1
ATOM 801 O O . LEU A 1 104 ? 4.019 1.935 -20.441 1.00 93.69 104 LEU A O 1
ATOM 805 N N . PHE A 1 105 ? 4.761 0.969 -18.545 1.00 90.06 105 PHE A N 1
ATOM 806 C CA . PHE A 1 105 ? 6.134 0.786 -19.003 1.00 90.06 105 PHE A CA 1
ATOM 807 C C . PHE A 1 105 ? 6.223 -0.287 -20.096 1.00 90.06 105 PHE A C 1
ATOM 809 O O . PHE A 1 105 ? 6.821 -0.047 -21.143 1.00 90.06 105 PHE A O 1
ATOM 816 N N . GLU A 1 106 ? 5.555 -1.428 -19.898 1.00 89.69 106 GLU A N 1
ATOM 817 C CA . GLU A 1 106 ? 5.467 -2.526 -20.870 1.00 89.69 106 GLU A CA 1
ATOM 818 C C . GLU A 1 106 ? 4.854 -2.065 -22.199 1.00 89.69 106 GLU A C 1
ATOM 820 O O . GLU A 1 106 ? 5.340 -2.418 -23.268 1.00 89.69 106 GLU A O 1
ATOM 825 N N . ARG A 1 107 ? 3.827 -1.206 -22.155 1.00 90.25 107 ARG A N 1
ATOM 826 C CA . ARG A 1 107 ? 3.204 -0.626 -23.357 1.00 90.25 107 ARG A CA 1
ATOM 827 C C . ARG A 1 107 ? 3.926 0.592 -23.927 1.00 90.25 107 ARG A C 1
ATOM 829 O O . ARG A 1 107 ? 3.351 1.302 -24.757 1.00 90.25 107 ARG A O 1
ATOM 836 N N . HIS A 1 108 ? 5.144 0.866 -23.465 1.00 88.44 108 HIS A N 1
ATOM 837 C CA . HIS A 1 108 ? 5.961 2.002 -23.891 1.00 88.44 108 HIS A CA 1
ATOM 838 C C . HIS A 1 108 ? 5.243 3.360 -23.784 1.00 88.44 108 HIS A C 1
ATOM 840 O O . HIS A 1 108 ? 5.540 4.287 -24.534 1.00 88.44 108 HIS A O 1
ATOM 846 N N . GLN A 1 109 ? 4.284 3.489 -22.862 1.00 91.69 109 GLN A N 1
ATOM 847 C CA . GLN A 1 109 ? 3.566 4.742 -22.606 1.00 91.69 109 GLN A CA 1
ATOM 848 C C . GLN A 1 109 ? 4.403 5.684 -21.735 1.00 91.69 109 GLN A C 1
ATOM 850 O O . GLN A 1 109 ? 4.358 6.907 -21.892 1.00 91.69 109 GLN A O 1
ATOM 855 N N . ILE A 1 110 ? 5.191 5.100 -20.830 1.00 91.62 110 ILE A N 1
ATOM 856 C CA . ILE A 1 110 ? 6.169 5.800 -19.999 1.00 91.62 110 ILE A CA 1
ATOM 857 C C . ILE A 1 110 ? 7.575 5.271 -20.266 1.00 91.62 110 ILE A C 1
ATOM 859 O O . ILE A 1 110 ? 7.751 4.127 -20.685 1.00 91.62 110 ILE A O 1
ATOM 863 N N . ARG A 1 111 ? 8.581 6.101 -19.992 1.00 88.56 111 ARG A N 1
ATOM 864 C CA . ARG A 1 111 ? 9.999 5.736 -20.087 1.00 88.56 111 ARG A CA 1
ATOM 865 C C . ARG A 1 111 ? 10.765 6.157 -18.846 1.00 88.56 111 ARG A C 1
ATOM 867 O O . ARG A 1 111 ? 10.345 7.073 -18.144 1.00 88.56 111 ARG A O 1
ATOM 874 N N . TRP A 1 112 ? 11.884 5.483 -18.607 1.00 89.69 112 TRP A N 1
ATOM 875 C CA . TRP A 1 112 ? 12.824 5.774 -17.529 1.00 89.69 112 TRP A CA 1
ATOM 876 C C . TRP A 1 112 ? 14.076 6.416 -18.127 1.00 89.69 112 TRP A C 1
ATOM 878 O O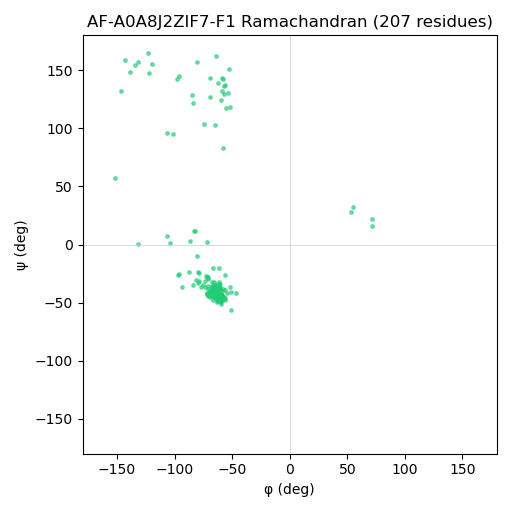 . TRP A 1 112 ? 14.939 5.724 -18.659 1.00 89.69 112 TRP A O 1
ATOM 888 N N . GLU A 1 113 ? 14.138 7.748 -18.120 1.00 84.88 113 GLU A N 1
ATOM 889 C CA . GLU A 1 113 ? 15.194 8.503 -18.806 1.00 84.88 113 GLU A CA 1
ATOM 890 C C . GLU A 1 113 ? 15.676 9.683 -17.946 1.00 84.88 113 GLU A C 1
ATOM 892 O O . GLU A 1 113 ? 14.910 10.282 -17.185 1.00 84.88 113 GLU A O 1
ATOM 897 N N . SER A 1 114 ? 16.955 10.042 -18.082 1.00 81.25 114 SER A N 1
ATOM 898 C CA . SER A 1 114 ? 17.488 11.302 -17.555 1.00 81.25 114 SER A CA 1
ATOM 899 C C . SER A 1 114 ? 17.230 12.411 -18.569 1.00 81.25 114 SER A C 1
ATOM 901 O O . SER A 1 114 ? 17.582 12.277 -19.741 1.00 81.25 114 SER A O 1
ATOM 903 N N . ARG A 1 115 ? 16.639 13.531 -18.136 1.00 71.38 115 ARG A N 1
ATOM 904 C CA . ARG A 1 115 ? 16.416 14.681 -19.032 1.00 71.38 115 ARG A CA 1
ATOM 905 C C . ARG A 1 115 ? 17.711 15.422 -19.358 1.00 71.38 115 ARG A C 1
ATOM 907 O O . ARG A 1 115 ? 17.809 16.017 -20.428 1.00 71.38 115 ARG A O 1
ATOM 914 N N . LEU A 1 116 ? 18.692 15.363 -18.458 1.00 75.44 116 LEU A N 1
ATOM 915 C CA . LEU A 1 116 ? 20.040 15.903 -18.627 1.00 75.44 116 LEU A CA 1
ATOM 916 C C . LEU A 1 116 ? 21.092 14.878 -18.159 1.00 75.44 116 LEU A C 1
ATOM 918 O O . LEU A 1 116 ? 20.789 14.075 -17.279 1.00 75.44 116 LEU A O 1
ATOM 922 N N . PRO A 1 117 ? 22.340 14.922 -18.671 1.00 74.12 117 PRO A N 1
ATOM 923 C CA . PRO A 1 117 ? 23.388 13.942 -18.345 1.00 74.12 117 PRO A CA 1
ATOM 924 C C . PRO A 1 117 ? 23.710 13.795 -16.850 1.00 74.12 117 PRO A C 1
ATOM 926 O O . PRO A 1 117 ? 24.150 12.734 -16.426 1.00 74.12 117 PRO A O 1
ATOM 929 N N . ASN A 1 118 ? 23.478 14.848 -16.059 1.00 81.50 118 ASN A N 1
ATOM 930 C CA . ASN A 1 118 ? 23.768 14.884 -14.622 1.00 81.50 118 ASN A CA 1
ATOM 931 C C . ASN A 1 118 ? 22.504 14.814 -13.749 1.00 81.50 118 ASN A C 1
ATOM 933 O O . ASN A 1 118 ? 22.585 15.017 -12.540 1.00 81.50 118 ASN A O 1
ATOM 937 N N . GLU A 1 119 ? 21.334 14.582 -14.346 1.00 81.38 119 GLU A N 1
ATOM 938 C CA . GLU A 1 119 ? 20.082 14.469 -13.604 1.00 81.38 119 GLU A CA 1
ATOM 939 C C . GLU A 1 119 ? 19.733 13.007 -13.314 1.00 81.38 119 GLU A C 1
ATOM 941 O O . GLU A 1 119 ? 19.974 12.132 -14.157 1.00 81.38 119 GLU A O 1
ATOM 946 N N . PRO A 1 120 ? 19.117 12.732 -12.149 1.00 81.00 120 PRO A N 1
ATOM 947 C CA . PRO A 1 120 ? 18.579 11.413 -11.875 1.00 81.00 120 PRO A CA 1
ATOM 948 C C . PRO A 1 120 ? 17.551 11.041 -12.946 1.00 81.00 120 PRO A C 1
ATOM 950 O O . PRO A 1 120 ? 16.780 11.885 -13.422 1.00 81.00 120 PRO A O 1
ATOM 953 N N . ARG A 1 121 ? 17.551 9.761 -13.328 1.00 86.25 121 ARG A N 1
ATOM 954 C CA . ARG A 1 121 ? 16.521 9.214 -14.208 1.00 86.25 121 ARG A CA 1
ATOM 955 C C . ARG A 1 121 ? 15.161 9.407 -13.542 1.00 86.25 121 ARG A C 1
ATOM 957 O O . ARG A 1 121 ? 15.039 9.349 -12.320 1.00 86.25 121 ARG A O 1
ATOM 964 N N . GLN A 1 122 ? 14.157 9.694 -14.355 1.00 89.12 122 GLN A N 1
ATOM 965 C CA . GLN A 1 122 ? 12.790 9.875 -13.890 1.00 89.12 122 GLN A CA 1
ATOM 966 C C . GLN A 1 122 ? 11.807 9.302 -14.902 1.00 89.12 122 GLN A C 1
ATOM 968 O O . GLN A 1 122 ? 12.108 9.172 -16.093 1.00 89.12 122 GLN A O 1
ATOM 973 N N . PHE A 1 123 ? 10.598 9.003 -14.431 1.00 91.38 123 PHE A N 1
ATOM 974 C CA . PHE A 1 123 ? 9.521 8.622 -15.327 1.00 91.38 123 PHE A CA 1
ATOM 975 C C . PHE A 1 123 ? 9.072 9.807 -16.173 1.00 91.38 123 PHE A C 1
ATOM 977 O O . PHE A 1 123 ? 8.711 10.872 -15.665 1.00 91.38 123 PHE A O 1
ATOM 984 N N . VAL A 1 124 ? 9.064 9.597 -17.483 1.00 91.06 124 VAL A N 1
ATOM 985 C CA . VAL A 1 124 ? 8.587 10.555 -18.476 1.00 91.06 124 VAL A CA 1
ATOM 986 C C . VAL A 1 124 ? 7.474 9.932 -19.300 1.00 91.06 124 VAL A C 1
ATOM 988 O O . VAL A 1 124 ? 7.446 8.725 -19.534 1.00 91.06 124 VAL A O 1
ATOM 991 N N . TRP A 1 125 ? 6.539 10.767 -19.730 1.00 92.31 125 TRP A N 1
ATOM 992 C CA . TRP A 1 125 ? 5.450 10.379 -20.610 1.00 92.31 125 TRP A CA 1
ATOM 993 C C . TRP A 1 125 ? 5.926 10.429 -22.056 1.00 92.31 125 TRP A C 1
ATOM 995 O O . TRP A 1 125 ? 6.386 11.474 -22.516 1.00 92.31 125 TRP A O 1
ATOM 1005 N N . ALA A 1 126 ? 5.839 9.306 -22.763 1.00 88.62 126 ALA A N 1
ATOM 1006 C CA . ALA A 1 126 ? 6.307 9.197 -24.141 1.00 88.62 126 ALA A CA 1
ATOM 1007 C C . ALA A 1 126 ? 5.511 8.138 -24.932 1.00 88.62 126 ALA A C 1
ATOM 1009 O O . ALA A 1 126 ? 6.108 7.198 -25.463 1.00 88.62 126 ALA A O 1
ATOM 1010 N N . PRO A 1 127 ? 4.174 8.268 -25.025 1.00 87.38 127 PRO A N 1
ATOM 1011 C CA . PRO A 1 127 ? 3.347 7.319 -25.757 1.00 87.38 127 PRO A CA 1
ATOM 1012 C C . PRO A 1 127 ? 3.729 7.311 -27.236 1.00 87.38 127 PRO A C 1
ATOM 1014 O O . PRO A 1 127 ? 3.979 8.365 -27.827 1.00 87.38 127 PRO A O 1
ATOM 1017 N N . ASP A 1 128 ? 3.775 6.119 -27.825 1.00 77.00 128 ASP A N 1
ATOM 1018 C CA . ASP A 1 128 ? 4.013 5.896 -29.256 1.00 77.00 128 ASP A CA 1
ATOM 1019 C C . ASP A 1 128 ? 5.312 6.539 -29.779 1.00 77.00 128 ASP A C 1
ATOM 1021 O O . ASP A 1 128 ? 5.385 7.009 -30.913 1.00 77.00 128 ASP A O 1
ATOM 1025 N N . GLY A 1 129 ? 6.344 6.621 -28.931 1.00 69.31 129 GLY A N 1
ATOM 1026 C CA . GLY A 1 129 ? 7.645 7.180 -29.315 1.00 69.31 129 GLY A CA 1
ATOM 1027 C C . GLY A 1 129 ? 7.651 8.698 -29.515 1.00 69.31 129 GLY A C 1
ATOM 1028 O O . GLY A 1 129 ? 8.594 9.240 -30.094 1.00 69.31 129 GLY A O 1
ATOM 1029 N N . ARG A 1 130 ? 6.620 9.401 -29.030 1.00 79.12 130 ARG A N 1
ATOM 1030 C CA . ARG A 1 130 ? 6.586 10.868 -29.011 1.00 79.12 130 ARG A CA 1
ATOM 1031 C C . ARG A 1 130 ? 7.684 11.437 -28.113 1.00 79.12 130 ARG A C 1
ATOM 1033 O O . ARG A 1 130 ? 8.229 10.757 -27.245 1.00 79.12 130 ARG A O 1
ATOM 1040 N N . LYS A 1 131 ? 7.979 12.727 -28.312 1.00 84.81 131 LYS A N 1
ATOM 1041 C CA . LYS A 1 131 ? 8.963 13.454 -27.503 1.00 84.81 131 LYS A CA 1
ATOM 1042 C C . LYS A 1 131 ? 8.616 13.319 -26.010 1.00 84.81 131 LYS A C 1
ATOM 1044 O O . LYS A 1 131 ? 7.472 13.610 -25.659 1.00 84.81 131 LYS A O 1
ATOM 1049 N N . PRO A 1 132 ? 9.582 12.950 -25.150 1.00 88.06 132 PRO A N 1
ATOM 1050 C CA . PRO A 1 132 ? 9.344 12.830 -23.721 1.00 88.06 132 PRO A CA 1
ATOM 1051 C C . PRO A 1 132 ? 8.821 14.130 -23.106 1.00 88.06 132 PRO A C 1
ATOM 1053 O O . PRO A 1 132 ? 9.409 15.201 -23.283 1.00 88.06 132 PRO A O 1
ATOM 1056 N N . THR A 1 133 ? 7.730 14.028 -22.352 1.00 89.81 133 THR A N 1
ATOM 1057 C CA . THR A 1 133 ? 7.159 15.116 -21.549 1.00 89.81 133 THR A CA 1
ATOM 1058 C C . THR A 1 133 ? 7.064 14.703 -20.079 1.00 89.81 133 THR A C 1
ATOM 1060 O O . THR A 1 133 ? 7.169 13.517 -19.758 1.00 89.81 133 THR A O 1
ATOM 1063 N N . PRO A 1 134 ? 6.856 15.645 -19.142 1.00 90.00 134 PRO A N 1
ATOM 1064 C CA . PRO A 1 134 ? 6.464 15.288 -17.783 1.00 90.00 134 PRO A CA 1
ATOM 1065 C C . PRO A 1 134 ? 5.230 14.378 -17.764 1.00 90.00 134 PRO A C 1
ATOM 1067 O O . PRO A 1 134 ? 4.395 14.445 -18.671 1.00 90.00 134 PRO A O 1
ATOM 1070 N N . LEU A 1 135 ? 5.128 13.533 -16.734 1.00 92.06 135 LEU A N 1
ATOM 1071 C CA . LEU A 1 135 ? 3.947 12.701 -16.525 1.00 92.06 135 LEU A CA 1
ATOM 1072 C C . LEU A 1 135 ? 2.689 13.578 -16.423 1.00 92.06 135 LEU A C 1
ATOM 1074 O O . LEU A 1 135 ? 2.713 14.601 -15.734 1.00 92.06 135 LEU A O 1
ATOM 1078 N N . PRO A 1 136 ? 1.574 13.195 -17.072 1.00 93.31 136 PRO A N 1
ATOM 1079 C CA . PRO A 1 136 ? 0.287 13.810 -16.804 1.00 93.31 136 PRO A CA 1
ATOM 1080 C C . PRO A 1 136 ? -0.033 13.690 -15.316 1.00 93.31 136 PRO A C 1
ATOM 1082 O O . PRO A 1 136 ? 0.131 12.615 -14.742 1.00 93.31 136 PRO A O 1
ATOM 1085 N N . LYS A 1 137 ? -0.554 14.761 -14.712 1.00 94.62 137 LYS A N 1
ATOM 1086 C CA . LYS A 1 137 ? -0.831 14.814 -13.269 1.00 94.62 137 LYS A CA 1
ATOM 1087 C C . LYS A 1 137 ? -1.658 13.624 -12.768 1.00 94.62 137 LYS A C 1
ATOM 1089 O O . LYS A 1 137 ? -1.328 13.033 -11.756 1.00 94.62 137 LYS A O 1
ATOM 1094 N N . VAL A 1 138 ? -2.670 13.211 -13.534 1.00 94.69 138 VAL A N 1
ATOM 1095 C CA . VAL A 1 138 ? -3.509 12.044 -13.204 1.00 94.69 138 VAL A CA 1
ATOM 1096 C C . VAL A 1 138 ? -2.686 10.755 -13.113 1.00 94.69 138 VAL A C 1
ATOM 1098 O O . VAL A 1 138 ? -2.911 9.932 -12.233 1.00 94.69 138 VAL A O 1
ATOM 1101 N N . VAL A 1 139 ? -1.729 10.563 -14.021 1.00 93.81 139 VAL A N 1
ATOM 1102 C CA . VAL A 1 139 ? -0.847 9.391 -14.009 1.00 93.81 139 VAL A CA 1
ATOM 1103 C C . VAL A 1 139 ? 0.142 9.497 -12.854 1.00 93.81 139 VAL A C 1
ATOM 1105 O O . VAL A 1 139 ? 0.362 8.515 -12.158 1.00 93.81 139 VAL A O 1
ATOM 1108 N N . GLU A 1 140 ? 0.699 10.683 -12.615 1.00 94.25 140 GLU A N 1
ATOM 1109 C CA . GLU A 1 140 ? 1.598 10.919 -11.487 1.00 94.25 140 GLU A CA 1
ATOM 1110 C C . GLU A 1 140 ? 0.923 10.634 -10.140 1.00 94.25 140 GLU A C 1
ATOM 1112 O O . GLU A 1 140 ? 1.477 9.877 -9.348 1.00 94.25 140 GLU A O 1
ATOM 1117 N N . ASP A 1 141 ? -0.289 11.144 -9.919 1.00 95.75 141 ASP A N 1
ATOM 1118 C CA . ASP A 1 141 ? -1.062 10.925 -8.694 1.00 95.75 141 ASP A CA 1
ATOM 1119 C C . ASP A 1 141 ? -1.389 9.433 -8.498 1.00 95.75 141 ASP A C 1
ATOM 1121 O O . ASP A 1 141 ? -1.271 8.903 -7.393 1.00 95.75 141 ASP A O 1
ATOM 1125 N N . ASN A 1 142 ? -1.730 8.723 -9.580 1.00 95.69 142 ASN A N 1
ATOM 1126 C CA . ASN A 1 142 ? -2.016 7.287 -9.531 1.00 95.69 142 ASN A CA 1
ATOM 1127 C C . ASN A 1 142 ? -0.767 6.427 -9.290 1.00 95.69 142 ASN A C 1
ATOM 1129 O O . ASN A 1 142 ? -0.871 5.343 -8.717 1.00 95.69 142 ASN A O 1
ATOM 1133 N N . LEU A 1 143 ? 0.408 6.881 -9.731 1.00 95.56 143 LEU A N 1
ATOM 1134 C CA . LEU A 1 143 ? 1.675 6.184 -9.508 1.00 95.56 143 LEU A CA 1
ATOM 1135 C C . LEU A 1 143 ? 2.326 6.567 -8.178 1.00 95.56 143 LEU A C 1
ATOM 1137 O O . LEU A 1 143 ? 3.101 5.772 -7.650 1.00 95.56 143 LEU A O 1
ATOM 1141 N N . ALA A 1 144 ? 2.013 7.735 -7.612 1.00 95.25 144 ALA A N 1
ATOM 1142 C CA . ALA A 1 144 ? 2.628 8.266 -6.396 1.00 95.25 144 ALA A CA 1
ATOM 1143 C C . ALA A 1 144 ? 2.733 7.252 -5.235 1.00 95.25 144 ALA A C 1
ATOM 1145 O O . ALA A 1 144 ? 3.814 7.168 -4.648 1.00 95.25 144 ALA A O 1
ATOM 1146 N N . PRO A 1 145 ? 1.716 6.410 -4.941 1.00 96.31 145 PRO A N 1
ATOM 1147 C CA . PRO A 1 145 ? 1.799 5.415 -3.865 1.00 96.31 145 PRO A CA 1
ATOM 1148 C C . PRO A 1 145 ? 2.908 4.366 -4.041 1.00 96.31 145 PRO A C 1
ATOM 1150 O O . PRO A 1 145 ? 3.302 3.710 -3.077 1.00 96.31 145 PRO A O 1
ATOM 1153 N N . ALA A 1 146 ? 3.402 4.180 -5.266 1.00 95.75 146 ALA A N 1
ATOM 1154 C CA . ALA A 1 146 ? 4.399 3.174 -5.606 1.00 95.75 146 ALA A CA 1
ATOM 1155 C C . ALA A 1 146 ? 5.583 3.692 -6.431 1.00 95.75 146 ALA A C 1
ATOM 1157 O O . ALA A 1 146 ? 6.470 2.899 -6.748 1.00 95.75 146 ALA A O 1
ATOM 1158 N N . LYS A 1 147 ? 5.623 4.988 -6.761 1.00 92.81 147 LYS A N 1
ATOM 1159 C CA . LYS A 1 147 ? 6.579 5.581 -7.705 1.00 92.81 147 LYS A CA 1
ATOM 1160 C C . LYS A 1 147 ? 8.012 5.186 -7.364 1.00 92.81 147 LYS A C 1
ATOM 1162 O O . LYS A 1 147 ? 8.639 4.499 -8.153 1.00 92.81 147 LYS A O 1
ATOM 1167 N N . SER A 1 148 ? 8.476 5.454 -6.145 1.00 92.31 148 SER A N 1
ATOM 1168 C CA . SER A 1 148 ? 9.851 5.126 -5.733 1.00 92.31 148 SER A CA 1
ATOM 1169 C C . SER A 1 148 ? 10.186 3.631 -5.801 1.00 92.31 148 SER A C 1
ATOM 1171 O O . SER A 1 148 ? 11.316 3.263 -6.111 1.00 92.31 148 SER A O 1
ATOM 1173 N N . ARG A 1 149 ? 9.218 2.742 -5.528 1.00 93.88 149 ARG A N 1
ATOM 1174 C CA . ARG A 1 149 ? 9.429 1.290 -5.675 1.00 93.88 149 ARG A CA 1
ATOM 1175 C C . ARG A 1 149 ? 9.532 0.898 -7.143 1.00 93.88 149 ARG A C 1
ATOM 1177 O O . ARG A 1 149 ? 10.378 0.083 -7.484 1.00 93.88 149 ARG A O 1
ATOM 1184 N N . LEU A 1 150 ? 8.685 1.473 -7.991 1.00 93.44 150 LEU A N 1
ATOM 1185 C CA . LEU A 1 150 ? 8.722 1.254 -9.431 1.00 93.44 150 LEU A CA 1
ATOM 1186 C C . LEU A 1 150 ? 10.053 1.736 -10.027 1.00 93.44 150 LEU A C 1
ATOM 1188 O O . LEU A 1 150 ? 10.667 1.000 -10.788 1.00 93.44 150 LEU A O 1
ATOM 1192 N N . GLU A 1 151 ? 10.525 2.921 -9.631 1.00 91.81 151 GLU A N 1
ATOM 1193 C CA . GLU A 1 151 ? 11.825 3.476 -10.040 1.00 91.81 151 GLU A CA 1
ATOM 1194 C C . GLU A 1 151 ? 12.964 2.512 -9.692 1.00 91.81 151 GLU A C 1
ATOM 1196 O O . GLU A 1 151 ? 13.771 2.167 -10.551 1.00 91.81 151 GLU A O 1
ATOM 1201 N N . LEU A 1 152 ? 12.976 1.994 -8.460 1.00 91.75 152 LEU A N 1
ATOM 1202 C CA . LEU A 1 152 ? 13.981 1.036 -8.007 1.00 91.75 152 LEU A CA 1
ATOM 1203 C C . LEU A 1 152 ? 13.912 -0.302 -8.759 1.00 91.75 152 LEU A C 1
ATOM 1205 O O . LEU A 1 152 ? 14.950 -0.852 -9.116 1.00 91.75 152 LEU A O 1
ATOM 1209 N N . ILE A 1 153 ? 12.709 -0.826 -9.017 1.00 90.69 153 ILE A N 1
ATOM 1210 C CA . ILE A 1 153 ? 12.527 -2.065 -9.789 1.00 90.69 153 ILE A CA 1
ATOM 1211 C C . ILE A 1 153 ? 13.087 -1.896 -11.201 1.00 90.69 153 ILE A C 1
ATOM 1213 O O . ILE A 1 153 ? 13.831 -2.755 -11.667 1.00 90.69 153 ILE A O 1
ATOM 1217 N N . ILE A 1 154 ? 12.748 -0.799 -11.879 1.00 89.62 154 ILE A N 1
ATOM 1218 C CA . ILE A 1 154 ? 13.192 -0.572 -13.256 1.00 89.62 154 ILE A CA 1
ATOM 1219 C C . ILE A 1 154 ? 14.691 -0.314 -13.311 1.00 89.62 154 ILE A C 1
ATOM 1221 O O . ILE A 1 154 ? 15.360 -0.876 -14.171 1.00 89.62 154 ILE A O 1
ATOM 1225 N N . GLU A 1 155 ? 15.236 0.454 -12.372 1.00 89.69 155 GLU A N 1
ATOM 1226 C CA . GLU A 1 155 ? 16.675 0.679 -12.283 1.00 89.69 155 GLU A CA 1
ATOM 1227 C C . GLU A 1 155 ? 17.441 -0.640 -12.084 1.00 89.69 155 GLU A C 1
ATOM 1229 O O . GLU A 1 155 ? 18.404 -0.901 -12.802 1.00 89.69 155 GLU A O 1
ATOM 1234 N N . LEU A 1 156 ? 16.969 -1.525 -11.197 1.00 89.81 156 LEU A N 1
ATOM 1235 C CA . LEU A 1 156 ? 17.553 -2.860 -11.021 1.00 89.81 156 LEU A CA 1
ATOM 1236 C C . LEU A 1 156 ? 17.462 -3.704 -12.295 1.00 89.81 156 LEU A C 1
ATOM 1238 O O . LEU A 1 156 ? 18.432 -4.365 -12.658 1.00 89.81 156 LEU A O 1
ATOM 1242 N N . ILE A 1 157 ? 16.319 -3.683 -12.988 1.00 86.25 157 ILE A N 1
ATOM 1243 C CA . ILE A 1 157 ? 16.160 -4.391 -14.265 1.00 86.25 157 ILE A CA 1
ATOM 1244 C C . ILE A 1 157 ? 17.158 -3.850 -15.293 1.00 86.25 157 ILE A C 1
ATOM 1246 O O . ILE A 1 157 ? 17.850 -4.642 -15.927 1.00 86.25 157 ILE A O 1
ATOM 1250 N N . CYS A 1 158 ? 17.284 -2.528 -15.435 1.00 83.19 158 CYS A N 1
ATOM 1251 C CA . CYS A 1 158 ? 18.252 -1.906 -16.336 1.00 83.19 158 CYS A CA 1
ATOM 1252 C C . CYS A 1 158 ? 19.685 -2.325 -15.999 1.00 83.19 158 CYS A C 1
ATOM 1254 O O . CYS A 1 158 ? 20.402 -2.755 -16.893 1.00 83.19 158 CYS A O 1
ATOM 1256 N N . GLN A 1 159 ? 20.079 -2.293 -14.725 1.00 86.62 159 GLN A N 1
ATOM 1257 C CA . GLN A 1 159 ? 21.414 -2.712 -14.286 1.00 86.62 159 GLN A CA 1
ATOM 1258 C C . GLN A 1 159 ? 21.685 -4.195 -14.567 1.00 86.62 159 GLN A C 1
ATOM 1260 O O . GLN A 1 159 ? 22.776 -4.552 -15.010 1.00 86.62 159 GLN A O 1
ATOM 1265 N N . ILE A 1 160 ? 20.694 -5.069 -14.353 1.00 84.88 160 ILE A N 1
ATOM 1266 C CA . ILE A 1 160 ? 20.799 -6.497 -14.681 1.00 84.88 160 ILE A CA 1
ATOM 1267 C C . ILE A 1 160 ? 20.975 -6.680 -16.190 1.00 84.88 160 ILE A C 1
ATOM 1269 O O . ILE A 1 160 ? 21.847 -7.433 -16.617 1.00 84.88 160 ILE A O 1
ATOM 1273 N N . LEU A 1 161 ? 20.171 -5.993 -17.004 1.00 79.56 161 LEU A N 1
ATOM 1274 C CA . LEU A 1 161 ? 20.267 -6.073 -18.461 1.00 79.56 161 LEU A CA 1
ATOM 1275 C C . LEU A 1 161 ? 21.621 -5.546 -18.952 1.00 79.56 161 LEU A C 1
ATOM 1277 O O . LEU A 1 161 ? 22.296 -6.239 -19.708 1.00 79.56 161 LEU A O 1
ATOM 1281 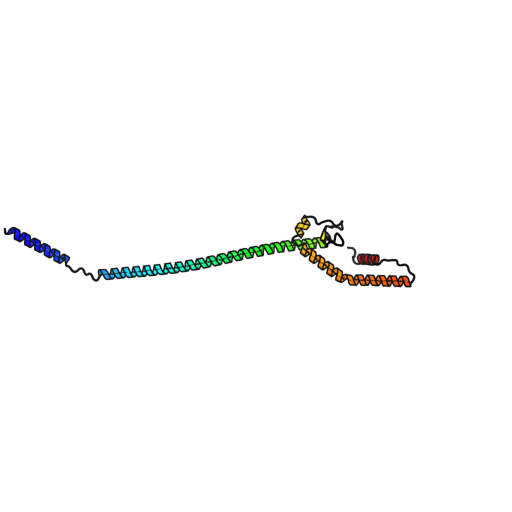N N . GLU A 1 162 ? 22.063 -4.380 -18.481 1.00 80.75 162 GLU A N 1
ATOM 1282 C CA . GLU A 1 162 ? 23.378 -3.815 -18.803 1.00 80.75 162 GLU A CA 1
ATOM 1283 C C . GLU A 1 162 ? 24.503 -4.801 -18.444 1.00 80.75 162 GLU A C 1
ATOM 1285 O O . GLU A 1 162 ? 25.358 -5.086 -19.280 1.00 80.75 162 GLU A O 1
ATOM 1290 N N . ALA A 1 163 ? 24.465 -5.417 -17.259 1.00 82.44 163 ALA A N 1
ATOM 1291 C CA . ALA A 1 163 ? 25.458 -6.411 -16.852 1.00 82.44 163 ALA A CA 1
ATOM 1292 C C . ALA A 1 163 ? 25.443 -7.684 -17.723 1.00 82.44 163 ALA A C 1
ATOM 1294 O O . ALA A 1 163 ? 26.497 -8.262 -17.993 1.00 82.44 163 ALA A O 1
ATOM 1295 N N . LEU A 1 164 ? 24.267 -8.127 -18.178 1.00 79.38 164 LEU A N 1
ATOM 1296 C CA . LEU A 1 164 ? 24.123 -9.312 -19.031 1.00 79.38 164 LEU A CA 1
ATOM 1297 C C . LEU A 1 164 ? 24.558 -9.059 -20.482 1.00 79.38 164 LEU A C 1
ATOM 1299 O O . LEU A 1 164 ? 25.097 -9.965 -21.126 1.00 79.38 164 LEU A O 1
ATOM 1303 N N . PHE A 1 165 ? 24.323 -7.855 -21.010 1.00 74.94 165 PHE A N 1
ATOM 1304 C CA . PHE A 1 165 ? 24.582 -7.526 -22.413 1.00 74.94 165 PHE A CA 1
ATOM 1305 C C . PHE A 1 165 ? 25.929 -6.834 -22.656 1.00 74.94 165 PHE A C 1
ATOM 1307 O O . PHE A 1 165 ? 26.503 -7.040 -23.727 1.00 74.94 165 PHE A O 1
ATOM 1314 N N . ALA A 1 166 ? 26.504 -6.127 -21.678 1.00 74.94 166 ALA A N 1
ATOM 1315 C CA . ALA A 1 166 ? 27.790 -5.437 -21.835 1.00 74.94 166 ALA A CA 1
ATOM 1316 C C . ALA A 1 166 ? 28.944 -6.346 -22.315 1.00 74.94 166 ALA A C 1
ATOM 1318 O O . ALA A 1 166 ? 29.682 -5.936 -23.214 1.00 74.94 166 ALA A O 1
ATOM 1319 N N . PRO A 1 167 ? 29.107 -7.596 -21.829 1.00 75.56 167 PRO A N 1
ATOM 1320 C CA . PRO A 1 167 ? 30.156 -8.483 -22.339 1.00 75.56 167 PRO A CA 1
ATOM 1321 C C . PRO A 1 167 ? 29.955 -8.864 -23.810 1.00 75.56 167 PRO A C 1
ATOM 1323 O O . PRO A 1 167 ? 30.923 -9.014 -24.554 1.00 75.56 167 PRO A O 1
ATOM 1326 N N . ARG A 1 168 ? 28.696 -9.013 -24.247 1.00 69.62 168 ARG A N 1
ATOM 1327 C CA . ARG A 1 168 ? 28.363 -9.343 -25.640 1.00 69.62 168 ARG A CA 1
ATOM 1328 C C . ARG A 1 168 ? 28.609 -8.158 -26.561 1.00 69.62 168 ARG A C 1
ATOM 1330 O O . ARG A 1 168 ? 29.157 -8.348 -27.641 1.00 69.62 168 ARG A O 1
ATOM 1337 N N . GLU A 1 169 ? 28.234 -6.955 -26.139 1.00 67.81 169 GLU A N 1
ATOM 1338 C CA . GLU A 1 169 ? 28.539 -5.734 -26.886 1.00 67.81 169 GLU A CA 1
ATOM 1339 C C . GLU A 1 169 ? 30.049 -5.536 -27.021 1.00 67.81 169 GLU A C 1
ATOM 1341 O O . GLU A 1 169 ? 30.531 -5.301 -28.126 1.00 67.81 169 GLU A O 1
ATOM 1346 N N . LEU A 1 170 ? 30.810 -5.731 -25.938 1.00 72.06 170 LEU A N 1
ATOM 1347 C CA . LEU A 1 170 ? 32.270 -5.651 -25.964 1.00 72.06 170 LEU A CA 1
ATOM 1348 C C . LEU A 1 170 ? 32.884 -6.658 -26.949 1.00 72.06 170 LEU A C 1
ATOM 1350 O O . LEU A 1 170 ? 33.761 -6.283 -27.725 1.00 72.06 170 LEU A O 1
ATOM 1354 N N . ALA A 1 171 ? 32.409 -7.908 -26.955 1.00 73.81 171 ALA A N 1
ATOM 1355 C CA . ALA A 1 171 ? 32.876 -8.929 -27.892 1.00 73.81 171 ALA A CA 1
ATOM 1356 C C . ALA A 1 171 ? 32.595 -8.537 -29.352 1.00 73.81 171 ALA A C 1
ATOM 1358 O O . ALA A 1 171 ? 33.481 -8.624 -30.193 1.00 73.81 171 ALA A O 1
ATOM 1359 N N . VAL A 1 172 ? 31.401 -8.013 -29.650 1.00 69.25 172 VAL A N 1
ATOM 1360 C CA . VAL A 1 172 ? 31.064 -7.531 -31.001 1.00 69.25 172 VAL A CA 1
ATOM 1361 C C . VAL A 1 172 ? 31.936 -6.346 -31.406 1.00 69.25 172 VAL A C 1
ATOM 1363 O O . VAL A 1 172 ? 32.398 -6.286 -32.541 1.00 69.25 172 VAL A O 1
ATOM 1366 N N . VAL A 1 173 ? 32.182 -5.405 -30.495 1.00 71.38 173 VAL A N 1
ATOM 1367 C CA . VAL A 1 173 ? 33.084 -4.275 -30.747 1.00 71.38 173 VAL A CA 1
ATOM 1368 C C . VAL A 1 173 ? 34.492 -4.777 -31.068 1.00 71.38 173 VAL A C 1
ATOM 1370 O O . VAL A 1 173 ? 35.087 -4.319 -32.042 1.00 71.38 173 VAL A O 1
ATOM 1373 N N . GLN A 1 174 ? 35.007 -5.739 -30.300 1.00 73.50 174 GLN A N 1
ATOM 1374 C CA . GLN A 1 174 ? 36.314 -6.350 -30.543 1.00 73.50 174 GLN A CA 1
ATOM 1375 C C . GLN A 1 174 ? 36.362 -7.083 -31.888 1.00 73.50 174 GLN A C 1
ATOM 1377 O O . GLN A 1 174 ? 37.284 -6.843 -32.664 1.00 73.50 174 GLN A O 1
ATOM 1382 N N . ASP A 1 175 ? 35.350 -7.889 -32.214 1.00 75.75 175 ASP A N 1
ATOM 1383 C CA . ASP A 1 175 ? 35.249 -8.588 -33.500 1.00 75.75 175 ASP A CA 1
ATOM 1384 C C . ASP A 1 175 ? 35.243 -7.601 -34.675 1.00 75.75 175 ASP A C 1
ATOM 1386 O O . ASP A 1 175 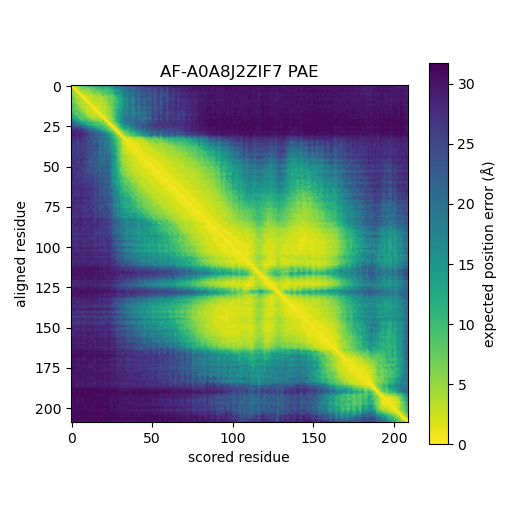? 35.942 -7.796 -35.671 1.00 75.75 175 ASP A O 1
ATOM 1390 N N . VAL A 1 176 ? 34.494 -6.500 -34.558 1.00 71.1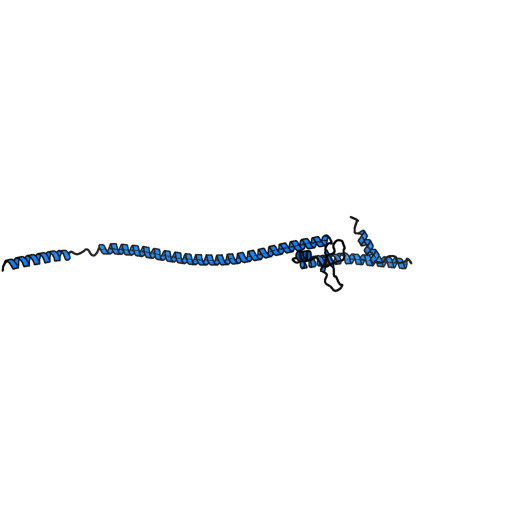9 176 VAL A N 1
ATOM 1391 C CA . VAL A 1 176 ? 34.463 -5.445 -35.580 1.00 71.19 176 VAL A CA 1
ATOM 1392 C C . VAL A 1 176 ? 35.832 -4.786 -35.726 1.00 71.19 176 VAL A C 1
ATOM 1394 O O . VAL A 1 176 ? 36.259 -4.542 -36.852 1.00 71.19 176 VAL A O 1
ATOM 1397 N N . VAL A 1 177 ? 36.543 -4.527 -34.627 1.00 77.25 177 VAL A N 1
ATOM 1398 C CA . VAL A 1 177 ? 37.909 -3.980 -34.668 1.00 77.25 177 VAL A CA 1
ATOM 1399 C C . VAL A 1 177 ? 38.866 -4.944 -35.372 1.00 77.25 177 VAL A C 1
ATOM 1401 O O . VAL A 1 177 ? 39.591 -4.516 -36.268 1.00 77.25 177 VAL A O 1
ATOM 1404 N N . VAL A 1 178 ? 38.820 -6.241 -35.050 1.00 79.94 178 VAL A N 1
ATOM 1405 C CA . VAL A 1 178 ? 39.642 -7.274 -35.706 1.00 79.94 178 VAL A CA 1
ATOM 1406 C C . VAL A 1 178 ? 39.356 -7.333 -37.208 1.00 79.94 178 VAL A C 1
ATOM 1408 O O . VAL A 1 178 ? 40.283 -7.336 -38.015 1.00 79.94 178 VAL A O 1
ATOM 1411 N N . VAL A 1 179 ? 38.080 -7.311 -37.606 1.00 75.19 179 VAL A N 1
ATOM 1412 C CA . VAL A 1 179 ? 37.681 -7.315 -39.022 1.00 75.19 179 VAL A CA 1
ATOM 1413 C C . VAL A 1 179 ? 38.154 -6.051 -39.745 1.00 75.19 179 VAL A C 1
ATOM 1415 O O . VAL A 1 179 ? 38.614 -6.138 -40.883 1.00 75.19 179 VAL A O 1
ATOM 1418 N N . GLN A 1 180 ? 38.074 -4.878 -39.113 1.00 73.81 180 GLN A N 1
ATOM 1419 C CA . GLN A 1 180 ? 38.583 -3.637 -39.705 1.00 73.81 180 GLN A CA 1
ATOM 1420 C C . GLN A 1 180 ? 40.103 -3.673 -39.873 1.00 73.81 180 GLN A C 1
ATOM 1422 O O . GLN A 1 180 ? 40.611 -3.281 -40.921 1.00 73.81 180 GLN A O 1
ATOM 1427 N N . GLN A 1 181 ? 40.824 -4.198 -38.885 1.00 77.12 181 GLN A N 1
ATOM 1428 C CA . GLN A 1 181 ? 42.277 -4.301 -38.937 1.00 77.12 181 GLN A CA 1
ATOM 1429 C C . GLN A 1 181 ? 42.741 -5.278 -40.027 1.00 77.12 181 GLN A C 1
ATOM 1431 O O . GLN A 1 181 ? 43.592 -4.922 -40.839 1.00 77.12 181 GLN A O 1
ATOM 1436 N N . ALA A 1 182 ? 42.086 -6.436 -40.150 1.00 76.19 182 ALA A N 1
ATOM 1437 C CA . ALA A 1 182 ? 42.331 -7.384 -41.236 1.00 76.19 182 ALA A CA 1
ATOM 1438 C C . ALA A 1 182 ? 42.037 -6.786 -42.627 1.00 76.19 182 ALA A C 1
ATOM 1440 O O . ALA A 1 182 ? 42.738 -7.076 -43.593 1.00 76.19 182 ALA A O 1
ATOM 1441 N N . ARG A 1 183 ? 41.022 -5.918 -42.760 1.00 72.06 183 ARG A N 1
ATOM 1442 C CA . ARG A 1 183 ? 40.739 -5.224 -44.032 1.00 72.06 183 ARG A CA 1
ATOM 1443 C C . ARG A 1 183 ? 41.824 -4.220 -44.403 1.00 72.06 1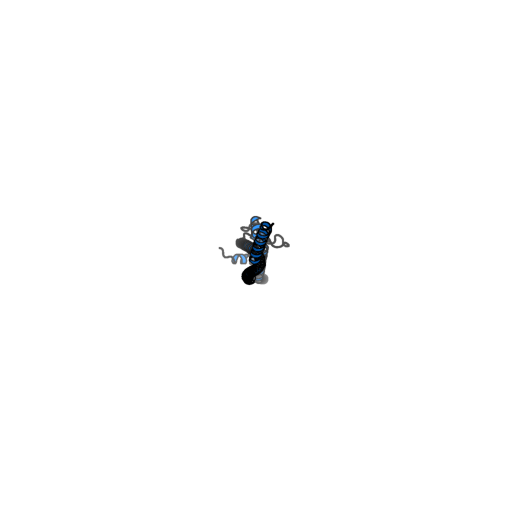83 ARG A C 1
ATOM 1445 O O . ARG A 1 183 ? 42.198 -4.174 -45.571 1.00 72.06 183 ARG A O 1
ATOM 1452 N N . VAL A 1 184 ? 42.341 -3.467 -43.431 1.00 78.19 184 VAL A N 1
ATOM 1453 C CA . VAL A 1 184 ? 43.463 -2.538 -43.648 1.00 78.19 184 VAL A CA 1
ATOM 1454 C C . VAL A 1 184 ? 44.716 -3.300 -44.086 1.00 78.19 184 VAL A C 1
ATOM 1456 O O . VAL A 1 184 ? 45.359 -2.896 -45.051 1.00 78.19 184 VAL A O 1
ATOM 1459 N N . GLU A 1 185 ? 45.026 -4.432 -43.448 1.00 80.69 185 GLU A N 1
ATOM 1460 C CA . GLU A 1 185 ? 46.147 -5.306 -43.838 1.00 80.69 185 GLU A CA 1
ATOM 1461 C C . GLU A 1 185 ? 45.997 -5.866 -45.263 1.00 80.69 185 GLU A C 1
ATOM 1463 O O . GLU A 1 185 ? 46.986 -6.038 -45.973 1.00 80.69 185 GLU A O 1
ATOM 1468 N N . LEU A 1 186 ? 44.759 -6.093 -45.711 1.00 78.69 186 LEU A N 1
ATOM 1469 C CA . LEU A 1 186 ? 44.425 -6.534 -47.069 1.00 78.69 186 LEU A CA 1
ATOM 1470 C C . LEU A 1 186 ? 44.274 -5.379 -48.083 1.00 78.69 186 LEU A C 1
ATOM 1472 O O . LEU A 1 186 ? 43.927 -5.631 -49.236 1.00 78.69 186 LEU A O 1
ATOM 1476 N N . GLY A 1 187 ? 44.517 -4.123 -47.684 1.00 76.88 187 GLY A N 1
ATOM 1477 C CA . GLY A 1 187 ? 44.424 -2.947 -48.560 1.00 76.88 187 GLY A CA 1
ATOM 1478 C C . GLY A 1 187 ? 42.996 -2.551 -48.964 1.00 76.88 187 GLY A C 1
ATOM 1479 O O . GLY A 1 187 ? 42.808 -1.894 -49.985 1.00 76.88 187 GLY A O 1
ATOM 1480 N N . LEU A 1 188 ? 41.985 -2.965 -48.193 1.00 70.44 188 LEU A N 1
ATOM 1481 C CA . LEU A 1 188 ? 40.567 -2.686 -48.443 1.00 70.44 188 LEU A CA 1
ATOM 1482 C C . LEU A 1 188 ? 40.079 -1.489 -47.606 1.00 70.44 188 LEU A C 1
ATOM 1484 O O . LEU A 1 188 ? 40.432 -1.361 -46.435 1.00 70.44 188 LEU A O 1
ATOM 1488 N N . GLU A 1 189 ? 39.207 -0.641 -48.167 1.00 61.03 189 GLU A N 1
ATOM 1489 C CA . GLU A 1 189 ? 38.641 0.508 -47.441 1.00 61.03 189 GLU A CA 1
ATOM 1490 C C . GLU A 1 189 ? 37.666 0.106 -46.312 1.00 61.03 189 GLU A C 1
ATOM 1492 O O . GLU A 1 189 ? 36.863 -0.833 -46.423 1.00 61.03 189 GLU A O 1
ATOM 1497 N N . ALA A 1 190 ? 37.710 0.866 -45.212 1.00 58.81 190 ALA A N 1
ATOM 1498 C CA . ALA A 1 190 ? 36.876 0.676 -44.028 1.00 58.81 190 ALA A CA 1
ATOM 1499 C C . ALA A 1 190 ? 35.434 1.150 -44.282 1.00 58.81 190 ALA A C 1
ATOM 1501 O O . ALA A 1 190 ? 35.142 2.340 -44.281 1.00 58.81 190 ALA A O 1
ATOM 1502 N N . HIS A 1 191 ? 34.510 0.207 -44.484 1.00 58.66 191 HIS A N 1
ATOM 1503 C CA . HIS A 1 191 ? 33.166 0.525 -44.994 1.00 58.66 191 HIS A CA 1
ATOM 1504 C C . HIS A 1 191 ? 32.024 0.503 -43.951 1.00 58.66 191 HIS A C 1
ATOM 1506 O O . HIS A 1 191 ? 30.871 0.716 -44.320 1.00 58.66 191 HIS A O 1
ATOM 1512 N N . MET A 1 192 ? 32.303 0.223 -42.669 1.00 63.12 192 MET A N 1
ATOM 1513 C CA . MET A 1 192 ? 31.288 0.218 -41.596 1.00 63.12 192 MET A CA 1
ATOM 1514 C C . MET A 1 192 ? 31.862 0.686 -40.262 1.00 63.12 192 MET A C 1
ATOM 1516 O O . MET A 1 192 ? 32.889 0.178 -39.812 1.00 63.12 192 MET A O 1
ATOM 1520 N N . THR A 1 193 ? 31.167 1.598 -39.589 1.00 67.31 193 THR A N 1
ATOM 1521 C CA . THR A 1 193 ? 31.504 1.969 -38.214 1.00 67.31 193 THR A CA 1
ATOM 1522 C C . THR A 1 193 ? 30.938 0.947 -37.226 1.00 67.31 193 THR A C 1
ATOM 1524 O O . THR A 1 193 ? 29.965 0.249 -37.510 1.00 67.31 193 THR A O 1
ATOM 1527 N N . ILE A 1 194 ? 31.522 0.872 -36.026 1.00 61.53 194 ILE A N 1
ATOM 1528 C CA . ILE A 1 194 ? 31.011 0.040 -34.918 1.00 61.53 194 ILE A CA 1
ATOM 1529 C C . ILE A 1 194 ? 29.521 0.330 -34.662 1.00 61.53 194 ILE A C 1
ATOM 1531 O O . ILE A 1 194 ? 28.733 -0.579 -34.407 1.00 61.53 194 ILE A O 1
ATOM 1535 N N . LYS A 1 195 ? 29.121 1.598 -34.810 1.00 60.12 195 LYS A N 1
ATOM 1536 C CA . LYS A 1 195 ? 27.741 2.054 -34.651 1.00 60.12 195 LYS A CA 1
ATOM 1537 C C . LYS A 1 195 ? 26.805 1.440 -35.698 1.00 60.12 195 LYS A C 1
ATOM 1539 O O . LYS A 1 195 ? 25.710 1.020 -35.342 1.00 60.12 195 LYS A O 1
ATOM 1544 N N . ASP A 1 196 ? 27.250 1.308 -36.947 1.00 67.19 196 ASP A N 1
ATOM 1545 C CA . ASP A 1 196 ? 26.457 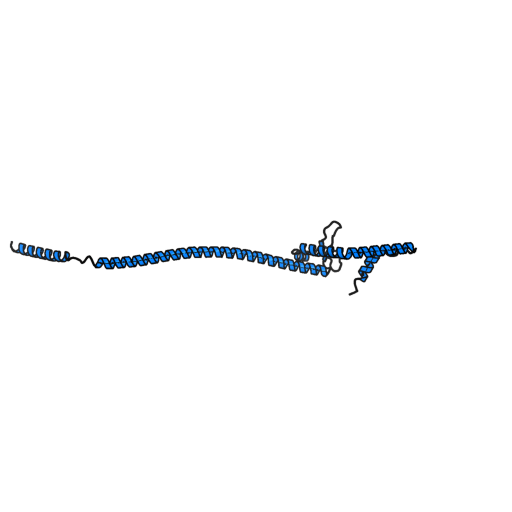0.706 -38.029 1.00 67.19 196 ASP A CA 1
ATOM 1546 C C . ASP A 1 196 ? 26.224 -0.796 -37.804 1.00 67.19 196 ASP A C 1
ATOM 1548 O O . ASP A 1 196 ? 25.143 -1.312 -38.091 1.00 67.19 196 ASP A O 1
ATOM 1552 N N . VAL A 1 197 ? 27.213 -1.499 -37.240 1.00 64.38 197 VAL A N 1
ATOM 1553 C CA . VAL A 1 197 ? 27.113 -2.937 -36.935 1.00 64.38 197 VAL A CA 1
ATOM 1554 C C . VAL A 1 197 ? 26.160 -3.198 -35.772 1.00 64.38 197 VAL A C 1
ATOM 1556 O O . VAL A 1 197 ? 25.319 -4.096 -35.858 1.00 64.38 197 VAL A O 1
ATOM 1559 N N . LEU A 1 198 ? 26.260 -2.400 -34.705 1.00 63.50 198 LEU A N 1
ATOM 1560 C CA . LEU A 1 198 ? 25.365 -2.508 -33.552 1.00 63.50 198 LEU A CA 1
ATOM 1561 C C . LEU A 1 198 ? 23.913 -2.194 -33.943 1.00 63.50 198 LEU A C 1
ATOM 1563 O O . LEU A 1 198 ? 23.006 -2.931 -33.562 1.00 63.50 198 LEU A O 1
ATOM 1567 N N . VAL A 1 199 ? 23.691 -1.169 -34.777 1.00 65.38 199 VAL A N 1
ATOM 1568 C CA . VAL A 1 199 ? 22.357 -0.820 -35.298 1.00 65.38 199 VAL A CA 1
ATOM 1569 C C . VAL A 1 199 ? 21.789 -1.925 -36.193 1.00 65.38 199 VAL A C 1
ATOM 1571 O O . VAL A 1 199 ? 20.620 -2.282 -36.049 1.00 65.38 199 VAL A O 1
ATOM 1574 N N . ARG A 1 200 ? 22.596 -2.513 -37.086 1.00 64.25 200 ARG A N 1
ATOM 1575 C CA . ARG A 1 200 ? 22.134 -3.590 -37.975 1.00 64.25 200 ARG A CA 1
ATOM 1576 C C . ARG A 1 200 ? 21.755 -4.856 -37.196 1.00 64.25 200 ARG A C 1
ATOM 1578 O O . ARG A 1 200 ? 20.687 -5.407 -37.438 1.00 64.25 200 ARG A O 1
ATOM 1585 N N . ARG A 1 201 ? 22.556 -5.269 -36.206 1.00 61.50 201 ARG A N 1
ATOM 1586 C CA . ARG A 1 201 ? 22.223 -6.429 -35.355 1.00 61.50 201 ARG A CA 1
ATOM 1587 C C . ARG A 1 201 ? 21.003 -6.197 -34.464 1.00 61.50 201 ARG A C 1
ATOM 1589 O O . ARG A 1 201 ? 20.224 -7.125 -34.270 1.00 61.50 201 ARG A O 1
ATOM 1596 N N . ALA A 1 202 ? 20.812 -4.981 -33.949 1.00 59.88 202 ALA A N 1
ATOM 1597 C CA . ALA A 1 202 ? 19.603 -4.634 -33.203 1.00 59.88 202 ALA A CA 1
ATOM 1598 C C . ALA A 1 202 ? 18.337 -4.738 -34.080 1.00 59.88 202 ALA A C 1
ATOM 1600 O O . ALA A 1 202 ? 17.291 -5.156 -33.591 1.00 59.88 202 ALA A O 1
ATOM 1601 N N . GLY A 1 203 ? 18.446 -4.419 -35.376 1.00 55.03 203 GLY A N 1
ATOM 1602 C CA . GLY A 1 203 ? 17.368 -4.595 -36.357 1.00 55.03 203 GLY A CA 1
ATOM 1603 C C . GLY A 1 203 ? 17.107 -6.051 -36.765 1.00 55.03 203 GLY A C 1
ATOM 1604 O O . GLY A 1 203 ? 15.967 -6.402 -37.037 1.00 55.03 203 GLY A O 1
ATOM 1605 N N . GLU A 1 204 ? 18.127 -6.913 -36.772 1.00 52.94 204 GLU A N 1
ATOM 1606 C CA . GLU A 1 204 ? 17.998 -8.342 -37.117 1.00 52.94 204 GLU A CA 1
ATOM 1607 C C . GLU A 1 204 ? 17.446 -9.205 -35.963 1.00 52.94 204 GLU A C 1
ATOM 1609 O O . GLU A 1 204 ? 16.870 -10.264 -36.206 1.00 52.94 204 GLU A O 1
ATOM 1614 N N . ALA A 1 205 ? 17.584 -8.761 -34.707 1.00 46.19 205 ALA A N 1
ATOM 1615 C CA . ALA A 1 205 ? 17.073 -9.467 -33.524 1.00 46.19 205 ALA A CA 1
ATOM 1616 C C . ALA A 1 205 ? 15.567 -9.257 -33.257 1.00 46.19 205 ALA A C 1
ATOM 1618 O O . ALA A 1 205 ? 14.996 -9.948 -32.414 1.00 46.19 205 ALA A O 1
ATOM 1619 N N . MET A 1 206 ? 14.918 -8.333 -33.971 1.00 40.00 206 MET A N 1
ATOM 1620 C CA . MET A 1 206 ? 13.465 -8.151 -33.962 1.00 40.00 206 MET A CA 1
ATOM 1621 C C . MET A 1 206 ? 12.891 -8.792 -35.233 1.00 40.00 206 MET A C 1
ATOM 1623 O O . MET A 1 206 ? 12.887 -8.140 -36.279 1.00 40.00 206 MET A O 1
ATOM 1627 N N . PRO A 1 207 ? 12.413 -10.053 -35.205 1.00 36.53 207 PRO A N 1
ATOM 1628 C CA . PRO A 1 207 ? 11.596 -10.540 -36.305 1.00 36.53 207 PRO A CA 1
ATOM 1629 C C . PRO A 1 207 ? 10.377 -9.619 -36.419 1.00 36.53 207 PRO A C 1
ATOM 1631 O O . PRO A 1 207 ? 9.747 -9.289 -35.413 1.00 36.53 207 PRO A O 1
ATOM 1634 N N . ALA A 1 208 ? 10.089 -9.172 -37.641 1.00 41.69 208 ALA A N 1
ATOM 1635 C CA . ALA A 1 208 ? 8.896 -8.397 -37.941 1.00 41.69 208 ALA A CA 1
ATOM 1636 C C . ALA A 1 208 ? 7.658 -9.137 -37.401 1.00 41.69 208 ALA A C 1
ATOM 1638 O O . ALA A 1 208 ? 7.397 -10.274 -37.801 1.00 41.69 208 ALA A O 1
ATOM 1639 N N . LEU A 1 209 ? 6.954 -8.497 -36.465 1.00 35.47 209 LEU A N 1
ATOM 1640 C CA . LEU A 1 209 ? 5.557 -8.794 -36.147 1.00 35.47 209 LEU A CA 1
ATOM 1641 C C . LEU A 1 209 ? 4.664 -8.163 -37.215 1.00 35.47 209 LEU A C 1
ATOM 1643 O O . LEU A 1 209 ? 4.923 -6.986 -37.560 1.00 35.47 209 LEU A O 1
#

Sequence (209 aa):
MVEMQGALVQKQSKVLAQQAQIDRPVKKGEVNTKALVAIAEKKAGFDSLRMRVREMKQEVVELSRQAETERTQVTKLRAQVQAEGAWVDAAKVGCQALALGLWLFERHQIRWESRLPNEPRQFVWAPDGRKPTPLPKVVEDNLAPAKSRLELIIELICQILEALFAPRELAVVQDVVVVQQARVELGLEAHMTIKDVLVRRAGEAMPAL

Secondary structure (DSSP, 8-state):
-HHHHHHHHHHHHHHHHHHHHHSS---TTHHHHHHHHHHHHHHHHHHHHHHHHHHHHHHHHHHHHHHHHHHHHHHHHHHHHHHHHHHHHHHHHHHHHHHHHHHHHHTTSEEEE-SSTTSPPEEEE-GGGPPPBPPPHHHHHHHTTTHHHHHHHHHHHHHHHHHHHHHHHHHHHHHHHHHHHHHHHTT------HHHHHHHHHHHSS---